Protein AF-A0A9W3AJU1-F1 (afdb_monomer_lite)

Structure (mmCIF, N/CA/C/O backbone):
data_AF-A0A9W3AJU1-F1
#
_entry.id   AF-A0A9W3AJU1-F1
#
loop_
_atom_site.group_PDB
_atom_site.id
_atom_site.type_symbol
_atom_site.label_atom_id
_atom_site.label_alt_id
_atom_site.label_comp_id
_atom_site.label_asym_id
_atom_site.label_entity_id
_atom_site.label_seq_id
_atom_site.pdbx_PDB_ins_code
_atom_site.Cartn_x
_atom_site.Cartn_y
_atom_site.Cartn_z
_atom_site.occupancy
_atom_site.B_iso_or_equiv
_atom_site.auth_seq_id
_atom_site.auth_comp_id
_atom_site.auth_asym_id
_atom_site.auth_atom_id
_atom_site.pdbx_PDB_model_num
ATOM 1 N N . MET A 1 1 ? -23.777 14.845 -16.893 1.00 31.66 1 MET A N 1
ATOM 2 C CA . MET A 1 1 ? -23.005 14.761 -15.631 1.00 31.66 1 MET A CA 1
ATOM 3 C C . MET A 1 1 ? -22.829 13.300 -15.161 1.00 31.66 1 MET A C 1
ATOM 5 O O . MET A 1 1 ? -22.899 13.034 -13.977 1.00 31.66 1 MET A O 1
ATOM 9 N N . TYR A 1 2 ? -22.560 12.349 -16.076 1.00 28.20 2 TYR A N 1
ATOM 10 C CA . TYR A 1 2 ? -22.485 10.896 -15.804 1.00 28.20 2 TYR A CA 1
ATOM 11 C C . TYR A 1 2 ? -21.387 10.240 -16.670 1.00 28.20 2 TYR A C 1
ATOM 13 O O . TYR A 1 2 ? -21.677 9.547 -17.640 1.00 28.20 2 TYR A O 1
ATOM 21 N N . ARG A 1 3 ? -20.102 10.533 -16.418 1.00 29.00 3 ARG A N 1
ATOM 22 C CA . ARG A 1 3 ? -19.005 9.954 -17.236 1.00 29.00 3 ARG A CA 1
ATOM 23 C C . ARG A 1 3 ? -17.696 9.637 -16.500 1.00 29.00 3 ARG A C 1
ATOM 25 O O . ARG A 1 3 ? -16.727 9.285 -17.157 1.00 29.00 3 ARG A O 1
ATOM 32 N N . LYS A 1 4 ? -17.653 9.746 -15.164 1.00 39.00 4 LYS A N 1
ATOM 33 C CA . LYS A 1 4 ? -16.448 9.466 -14.351 1.00 39.00 4 LYS A CA 1
ATOM 34 C C . LYS A 1 4 ? -16.413 8.062 -13.713 1.00 39.00 4 LYS A C 1
ATOM 36 O O . LYS A 1 4 ? -15.345 7.625 -13.312 1.00 39.00 4 LYS A O 1
ATOM 41 N N . MET A 1 5 ? -17.535 7.335 -13.657 1.00 33.59 5 MET A N 1
ATOM 42 C CA . MET A 1 5 ? -17.633 6.061 -12.914 1.00 33.59 5 MET A CA 1
ATOM 43 C C . MET A 1 5 ? -17.005 4.842 -13.615 1.00 33.59 5 MET A C 1
ATOM 45 O O . MET A 1 5 ? -16.693 3.861 -12.951 1.00 33.59 5 MET A O 1
ATOM 49 N N . THR A 1 6 ? -16.772 4.874 -14.931 1.00 42.53 6 THR A N 1
ATOM 50 C CA . THR A 1 6 ? -16.340 3.671 -15.673 1.00 42.53 6 THR A CA 1
ATOM 51 C C . THR A 1 6 ? -14.839 3.397 -15.603 1.00 42.53 6 THR A C 1
ATOM 53 O O . THR A 1 6 ? -14.427 2.270 -15.810 1.00 42.53 6 THR A O 1
ATOM 56 N N . THR A 1 7 ? -14.009 4.396 -15.308 1.00 47.34 7 THR A N 1
ATOM 57 C CA . THR A 1 7 ? -12.533 4.294 -15.252 1.00 47.34 7 THR A CA 1
ATOM 58 C C . THR A 1 7 ? -12.063 3.599 -13.966 1.00 47.34 7 THR A C 1
ATOM 60 O O . THR A 1 7 ? -11.027 2.944 -13.926 1.00 47.34 7 THR A O 1
ATOM 63 N N . PHE A 1 8 ? -12.861 3.717 -12.911 1.00 45.34 8 PHE A N 1
ATOM 64 C CA . PHE A 1 8 ? -12.458 3.415 -11.549 1.00 45.34 8 PHE A CA 1
ATOM 65 C C . PHE A 1 8 ? -12.817 1.979 -11.119 1.00 45.34 8 PHE A C 1
ATOM 67 O O . PHE A 1 8 ? -12.019 1.278 -10.498 1.00 45.34 8 PHE A O 1
ATOM 74 N N . GLN A 1 9 ? -13.980 1.495 -11.560 1.00 43.31 9 GLN A N 1
ATOM 75 C CA . GLN A 1 9 ? -14.510 0.159 -11.258 1.00 43.31 9 GLN A CA 1
ATOM 76 C C . GLN A 1 9 ? -13.623 -0.999 -11.760 1.00 43.31 9 GLN A C 1
ATOM 78 O O . GLN A 1 9 ? -13.551 -2.061 -11.140 1.00 43.31 9 GLN A O 1
ATOM 83 N N . PHE A 1 10 ? -12.869 -0.801 -12.848 1.00 44.66 10 PHE A N 1
ATOM 84 C CA . PHE A 1 10 ? -11.986 -1.846 -13.388 1.00 44.66 10 PHE A CA 1
ATOM 85 C C . PHE A 1 10 ? -10.751 -2.125 -12.517 1.00 44.66 10 PHE A C 1
ATOM 87 O O . PHE A 1 10 ? -10.238 -3.241 -12.531 1.00 44.66 10 PHE A O 1
ATOM 94 N N . ARG A 1 11 ? -10.284 -1.151 -11.728 1.00 52.47 11 ARG A N 1
ATOM 95 C CA . ARG A 1 11 ? -9.031 -1.257 -10.952 1.00 52.47 11 ARG A CA 1
ATOM 96 C C . ARG A 1 11 ? -9.203 -2.042 -9.661 1.00 52.47 11 ARG A C 1
ATOM 98 O O . ARG A 1 11 ? -8.344 -2.830 -9.277 1.00 52.47 11 ARG A O 1
ATOM 105 N N . ILE A 1 12 ? -10.369 -1.885 -9.050 1.00 53.72 12 ILE A N 1
ATOM 106 C CA . ILE A 1 12 ? -10.785 -2.612 -7.850 1.00 53.72 12 ILE A CA 1
ATOM 107 C C . ILE A 1 12 ? -11.119 -4.069 -8.176 1.00 53.72 12 ILE A C 1
ATOM 109 O O . ILE A 1 12 ? -10.904 -4.953 -7.354 1.00 53.72 12 ILE A O 1
ATOM 113 N N . THR A 1 13 ? -11.551 -4.348 -9.408 1.00 52.22 13 THR A N 1
ATOM 114 C CA . THR A 1 13 ? -11.886 -5.701 -9.873 1.00 52.22 13 THR A CA 1
ATOM 115 C C . THR A 1 13 ? -10.705 -6.660 -9.793 1.00 52.22 13 THR A C 1
ATOM 117 O O . THR A 1 13 ? -10.852 -7.754 -9.254 1.00 52.22 13 THR A O 1
ATOM 120 N N . GLY A 1 14 ? -9.527 -6.262 -10.282 1.00 51.62 14 GLY A N 1
ATOM 121 C CA . GLY A 1 14 ? -8.329 -7.094 -10.168 1.00 51.62 14 GLY A CA 1
ATOM 122 C C . GLY A 1 14 ? -7.928 -7.322 -8.721 1.00 51.62 14 GLY A C 1
ATOM 123 O O . GLY A 1 14 ? -7.673 -8.460 -8.336 1.00 51.62 14 GLY A O 1
ATOM 124 N N . LEU A 1 15 ? -7.944 -6.251 -7.923 1.00 56.25 15 LEU A N 1
ATOM 125 C CA . LEU A 1 15 ? -7.603 -6.270 -6.503 1.00 56.25 15 LEU A CA 1
ATOM 126 C C . LEU A 1 15 ? -8.519 -7.225 -5.722 1.00 56.25 15 LEU A C 1
ATOM 128 O O . LEU A 1 15 ? -8.030 -8.161 -5.098 1.00 56.25 15 LEU A O 1
ATOM 132 N N . ILE A 1 16 ? -9.840 -7.059 -5.811 1.00 59.69 16 ILE A N 1
ATOM 133 C CA . ILE A 1 16 ? -10.809 -7.901 -5.098 1.00 59.69 16 ILE A CA 1
ATOM 134 C C . ILE A 1 16 ? -10.782 -9.338 -5.626 1.00 59.69 16 ILE A C 1
ATOM 136 O O . ILE A 1 16 ? -10.794 -10.264 -4.821 1.00 59.69 16 ILE A O 1
ATOM 140 N N . PHE A 1 17 ? -10.671 -9.561 -6.941 1.00 53.94 17 PHE A N 1
ATOM 141 C CA . PHE A 1 17 ? -10.567 -10.911 -7.510 1.00 53.94 17 PHE A CA 1
ATOM 142 C C . PHE A 1 17 ? -9.288 -11.636 -7.060 1.00 53.94 17 PHE A C 1
ATOM 144 O O . PHE A 1 17 ? -9.328 -12.819 -6.721 1.00 53.94 17 PHE A O 1
ATOM 151 N N . ALA A 1 18 ? -8.152 -10.940 -6.985 1.00 53.97 18 ALA A N 1
ATOM 152 C CA . ALA A 1 18 ? -6.911 -11.515 -6.472 1.00 53.97 18 ALA A CA 1
ATOM 153 C C . ALA A 1 18 ? -6.975 -11.785 -4.960 1.00 53.97 18 ALA A C 1
ATOM 155 O O . ALA A 1 18 ? -6.508 -12.826 -4.493 1.00 53.97 18 ALA A O 1
ATOM 156 N N . LEU A 1 19 ? -7.611 -10.900 -4.184 1.00 57.97 19 LEU A N 1
ATOM 157 C CA . LEU A 1 19 ? -7.858 -11.108 -2.751 1.00 57.97 19 LEU A CA 1
ATOM 158 C C . LEU A 1 19 ? -8.864 -12.245 -2.485 1.00 57.97 19 LEU A C 1
ATOM 160 O O . LEU A 1 19 ? -8.752 -12.965 -1.491 1.00 57.97 19 LEU A O 1
ATOM 164 N N . PHE A 1 20 ? -9.816 -12.453 -3.395 1.00 58.59 20 PHE A N 1
ATOM 165 C CA . PHE A 1 20 ? -10.785 -13.547 -3.350 1.00 58.59 20 PHE A CA 1
ATOM 166 C C . PHE A 1 20 ? -10.115 -14.905 -3.590 1.00 58.59 20 PHE A C 1
ATOM 168 O O . PHE A 1 20 ? -10.302 -15.833 -2.801 1.00 58.59 20 PHE A O 1
ATOM 175 N N . ASN A 1 21 ? -9.282 -15.010 -4.630 1.00 50.09 21 ASN A N 1
ATOM 176 C CA . ASN A 1 21 ? -8.611 -16.261 -5.003 1.00 50.09 21 ASN A CA 1
ATOM 177 C C . ASN A 1 21 ? -7.418 -16.624 -4.106 1.00 50.09 21 ASN A C 1
ATOM 179 O O . ASN A 1 21 ? -7.020 -17.783 -4.044 1.00 50.09 21 ASN A O 1
ATOM 183 N N . SER A 1 22 ? -6.874 -15.665 -3.358 1.00 52.41 22 SER A N 1
ATOM 184 C CA . SER A 1 22 ? -5.778 -15.894 -2.406 1.00 52.41 22 SER A CA 1
ATOM 185 C C . SER A 1 22 ? -6.225 -16.421 -1.038 1.00 52.41 22 SER A C 1
ATOM 187 O O . SER A 1 22 ? -5.394 -16.651 -0.162 1.00 52.41 22 SER A O 1
ATOM 189 N N . GLY A 1 23 ? -7.532 -16.621 -0.825 1.00 51.78 23 GLY A N 1
ATOM 190 C CA . GLY A 1 23 ? -8.068 -17.142 0.437 1.00 51.78 23 GLY A CA 1
ATOM 191 C C . GLY A 1 23 ? -8.059 -16.136 1.594 1.00 51.78 23 GLY A C 1
ATOM 192 O O . GLY A 1 23 ? -8.353 -16.514 2.726 1.00 51.78 23 GLY A O 1
ATOM 193 N N . VAL A 1 24 ? -7.762 -14.860 1.325 1.00 54.38 24 VAL A N 1
ATOM 194 C CA . VAL A 1 24 ? -7.690 -13.793 2.339 1.00 54.38 24 VAL A CA 1
ATOM 195 C C . VAL A 1 24 ? -9.088 -13.390 2.826 1.00 54.38 24 VAL A C 1
ATOM 197 O O . VAL A 1 24 ? -9.266 -13.077 4.005 1.00 54.38 24 VAL A O 1
ATOM 200 N N . LEU A 1 25 ? -10.102 -13.450 1.955 1.00 52.06 25 LEU A N 1
ATOM 201 C CA . LEU A 1 25 ? -11.486 -13.098 2.287 1.00 52.06 25 LEU A CA 1
ATOM 202 C C . LEU A 1 25 ? -12.225 -14.228 3.027 1.00 52.06 25 LEU A C 1
ATOM 204 O O . LEU A 1 25 ? -12.302 -15.369 2.554 1.00 52.06 25 LEU A O 1
ATOM 208 N N . SER A 1 26 ? -12.837 -13.883 4.166 1.00 53.31 26 SER A N 1
ATOM 209 C CA . SER A 1 26 ? -13.720 -14.785 4.925 1.00 53.31 26 SER A CA 1
ATOM 210 C C . SER A 1 26 ? -15.012 -15.097 4.155 1.00 53.31 26 SER A C 1
ATOM 212 O O . SER A 1 26 ? -15.436 -14.322 3.301 1.00 53.31 26 SER A O 1
ATOM 214 N N . PHE A 1 27 ? -15.696 -16.199 4.484 1.00 43.09 27 PHE A N 1
ATOM 215 C CA . PHE A 1 27 ? -16.949 -16.608 3.826 1.00 43.09 27 PHE A CA 1
ATOM 216 C C . PHE A 1 27 ? -18.044 -15.518 3.846 1.00 43.09 27 PHE A C 1
ATOM 218 O O . PHE A 1 27 ? -18.736 -15.330 2.850 1.00 43.09 27 PHE A O 1
ATOM 225 N N . LYS A 1 28 ? -18.148 -14.721 4.923 1.00 44.22 28 LYS A N 1
ATOM 226 C CA . LYS A 1 28 ? -19.075 -13.572 4.992 1.00 44.22 28 LYS A CA 1
ATOM 227 C C . LYS A 1 28 ? -18.683 -12.428 4.048 1.00 44.22 28 LYS A C 1
ATOM 229 O O . LYS A 1 28 ? -19.559 -11.814 3.453 1.00 44.22 28 LYS A O 1
ATOM 234 N N . GLN A 1 29 ? -17.387 -12.177 3.853 1.00 51.72 29 GLN A N 1
ATOM 235 C CA . GLN A 1 29 ? -16.901 -11.210 2.855 1.00 51.72 29 GLN A CA 1
ATOM 236 C C . GLN A 1 29 ? -17.109 -11.717 1.420 1.00 51.72 29 GLN A C 1
ATOM 238 O O . GLN A 1 29 ? -17.327 -10.913 0.525 1.00 51.72 29 GLN A O 1
ATOM 243 N N . ARG A 1 30 ? -17.118 -13.041 1.199 1.00 51.97 30 ARG A N 1
ATOM 244 C CA . ARG A 1 30 ? -17.487 -13.636 -0.099 1.00 51.97 30 ARG A CA 1
ATOM 245 C C . ARG A 1 30 ? -18.973 -13.471 -0.421 1.00 51.97 30 ARG A C 1
ATOM 247 O O . ARG A 1 30 ? -19.313 -13.302 -1.582 1.00 51.97 30 ARG A O 1
ATOM 254 N N . GLN A 1 31 ? -19.848 -13.508 0.587 1.00 40.06 31 GLN A N 1
ATOM 255 C CA . GLN A 1 31 ? -21.291 -13.278 0.414 1.00 40.06 31 GLN A CA 1
ATOM 256 C C . GLN A 1 31 ? -21.649 -11.794 0.248 1.00 40.06 31 GLN A C 1
ATOM 258 O O . GLN A 1 31 ? -22.616 -11.477 -0.435 1.00 40.06 31 GLN A O 1
ATOM 263 N N . LEU A 1 32 ? -20.855 -10.894 0.836 1.00 46.22 32 LEU A N 1
ATOM 264 C CA . LEU A 1 32 ? -20.949 -9.440 0.653 1.00 46.22 32 LEU A CA 1
ATOM 265 C C . LEU A 1 32 ? -20.144 -8.928 -0.549 1.00 46.22 32 LEU A C 1
ATOM 267 O O . LEU A 1 32 ? -20.032 -7.715 -0.708 1.00 46.22 32 LEU A O 1
ATOM 271 N N . ALA A 1 33 ? -19.593 -9.817 -1.386 1.00 46.72 33 ALA A N 1
ATOM 272 C CA . ALA A 1 33 ? -18.973 -9.457 -2.655 1.00 46.72 33 ALA A CA 1
ATOM 273 C C . ALA A 1 33 ? -20.067 -9.020 -3.641 1.00 46.72 33 ALA A C 1
ATOM 275 O O . ALA A 1 33 ? -20.394 -9.703 -4.612 1.00 46.72 33 ALA A O 1
ATOM 276 N N . VAL A 1 34 ? -20.658 -7.859 -3.357 1.00 54.66 34 VAL A N 1
ATOM 277 C CA . VAL A 1 34 ? -21.270 -7.025 -4.376 1.00 54.66 34 VAL A CA 1
ATOM 278 C C . VAL A 1 34 ? -20.195 -6.836 -5.437 1.00 54.66 34 VAL A C 1
ATOM 280 O O . VAL A 1 34 ? -19.014 -6.679 -5.122 1.00 54.66 34 VAL A O 1
ATOM 283 N N . SER A 1 35 ? -20.601 -6.968 -6.692 1.00 56.47 35 SER A N 1
ATOM 284 C CA . SER A 1 35 ? -19.748 -6.786 -7.857 1.00 56.47 35 SER A CA 1
ATOM 285 C C . SER A 1 35 ? -18.677 -5.703 -7.621 1.00 56.47 35 SER A C 1
ATOM 287 O O . SER A 1 35 ? -19.029 -4.590 -7.233 1.00 56.47 35 SER A O 1
ATOM 289 N N . PRO A 1 36 ? -17.385 -5.945 -7.906 1.00 56.19 36 PRO A N 1
ATOM 290 C CA . PRO A 1 36 ? -16.377 -4.880 -7.838 1.00 56.19 36 PRO A CA 1
ATOM 291 C C . PRO A 1 36 ? -16.667 -3.741 -8.841 1.00 56.19 36 PRO A C 1
ATOM 293 O O . PRO A 1 36 ? -16.019 -2.698 -8.814 1.00 56.19 36 PRO A O 1
ATOM 296 N N . PHE A 1 37 ? -17.662 -3.940 -9.719 1.00 58.28 37 PHE A N 1
ATOM 297 C CA . PHE A 1 37 ? -18.229 -2.958 -10.636 1.00 58.28 37 PHE A CA 1
ATOM 298 C C . PHE A 1 37 ? -19.411 -2.166 -10.057 1.00 58.28 37 PHE A C 1
ATOM 300 O O . PHE A 1 37 ? -20.102 -1.463 -10.791 1.00 58.28 37 PHE A O 1
ATOM 307 N N . THR A 1 38 ? -19.691 -2.270 -8.763 1.00 72.62 38 THR A N 1
ATOM 308 C CA . THR A 1 38 ? -20.629 -1.381 -8.068 1.00 72.62 38 THR A CA 1
ATOM 309 C C . THR A 1 38 ? -19.878 -0.533 -7.052 1.00 72.62 38 THR A C 1
ATOM 311 O O . THR A 1 38 ? -18.874 -1.008 -6.523 1.00 72.62 38 THR A O 1
ATOM 314 N N . PRO A 1 39 ? -20.336 0.703 -6.779 1.00 78.00 39 PRO A N 1
ATOM 315 C CA . PRO A 1 39 ? -19.779 1.508 -5.697 1.00 78.00 39 PRO A CA 1
ATOM 316 C C . PRO A 1 39 ? -19.722 0.714 -4.394 1.00 78.00 39 PRO A C 1
ATOM 318 O O . PRO A 1 39 ? -20.644 -0.060 -4.110 1.00 78.00 39 PRO A O 1
ATOM 321 N N . GLY A 1 40 ? -18.661 0.904 -3.614 1.00 83.88 40 GLY A N 1
ATOM 322 C CA . GLY A 1 40 ? -18.575 0.271 -2.305 1.00 83.88 40 GLY A CA 1
ATOM 323 C C . GLY A 1 40 ? -19.716 0.711 -1.383 1.00 83.88 40 GLY A C 1
ATOM 324 O O . GLY A 1 40 ? -20.262 1.810 -1.484 1.00 83.88 40 GLY A O 1
ATOM 325 N N . GLN A 1 41 ? -20.121 -0.194 -0.497 1.00 90.19 41 GLN A N 1
ATOM 326 C CA . GLN A 1 41 ? -21.320 -0.036 0.331 1.00 90.19 41 GLN A CA 1
ATOM 327 C C . GLN A 1 41 ? -21.075 0.734 1.634 1.00 90.19 41 GLN A C 1
ATOM 329 O O . GLN A 1 41 ? -22.034 1.113 2.307 1.00 90.19 41 GLN A O 1
ATOM 334 N N . PHE A 1 42 ? -19.812 0.922 2.027 1.00 92.62 42 PHE A N 1
ATOM 335 C CA . PHE A 1 42 ? -19.478 1.538 3.305 1.00 92.62 42 PHE A CA 1
ATOM 336 C C . PHE A 1 42 ? -19.182 3.034 3.149 1.00 92.62 42 PHE A C 1
ATOM 338 O O . PHE A 1 42 ? -18.372 3.399 2.295 1.00 92.62 42 PHE A O 1
ATOM 345 N N . PRO A 1 43 ? -19.773 3.905 3.989 1.00 95.44 43 PRO A N 1
ATOM 346 C CA . PRO A 1 43 ? -19.318 5.285 4.098 1.00 95.44 43 PRO A CA 1
ATOM 347 C C . PRO A 1 43 ? -17.893 5.295 4.649 1.00 95.44 43 PRO A C 1
ATOM 349 O O . PRO A 1 43 ? -17.597 4.554 5.589 1.00 95.44 43 PRO A O 1
ATOM 352 N N . ILE A 1 44 ? -17.019 6.113 4.068 1.00 96.50 44 ILE A N 1
ATOM 353 C CA . ILE A 1 44 ? -15.600 6.166 4.428 1.00 96.50 44 ILE A CA 1
ATOM 354 C C . ILE A 1 44 ? -15.268 7.489 5.096 1.00 96.50 44 ILE A C 1
ATOM 356 O O . ILE A 1 44 ? -15.700 8.548 4.644 1.00 96.50 44 ILE A O 1
ATOM 360 N N . ASN A 1 45 ? -14.464 7.405 6.150 1.00 97.25 45 ASN A N 1
ATOM 361 C CA . ASN A 1 45 ? -13.828 8.543 6.796 1.00 97.25 45 ASN A CA 1
ATOM 362 C C . ASN A 1 45 ? -12.303 8.336 6.792 1.00 97.25 45 ASN A C 1
ATOM 364 O O . ASN A 1 45 ? -11.814 7.239 6.506 1.00 97.25 45 ASN A O 1
ATOM 368 N N . SER A 1 46 ? -11.544 9.386 7.090 1.00 97.19 46 SER A N 1
ATOM 369 C CA . SER A 1 46 ? -10.087 9.335 7.154 1.00 97.19 46 SER A CA 1
ATOM 370 C C . SER A 1 46 ? -9.553 9.994 8.415 1.00 97.19 46 SER A C 1
ATOM 372 O O . SER A 1 46 ? -10.067 11.026 8.841 1.00 97.19 46 SER A O 1
ATOM 374 N N . ILE A 1 47 ? -8.487 9.433 8.977 1.00 96.88 47 ILE A N 1
ATOM 375 C CA . ILE A 1 47 ? -7.678 10.094 10.003 1.00 96.88 47 ILE A CA 1
ATOM 376 C C . ILE A 1 47 ? -6.217 10.114 9.578 1.00 96.88 47 ILE A C 1
ATOM 378 O O . ILE A 1 47 ? -5.735 9.184 8.934 1.00 96.88 47 ILE A O 1
ATOM 382 N N . VAL A 1 48 ? -5.524 11.181 9.951 1.00 96.50 48 VAL A N 1
ATOM 383 C CA . VAL A 1 48 ? -4.078 11.300 9.786 1.00 96.50 48 VAL A CA 1
ATOM 384 C C . VAL A 1 48 ? -3.425 10.891 11.099 1.00 96.50 48 VAL A C 1
ATOM 386 O O . VAL A 1 48 ? -3.931 11.230 12.169 1.00 96.50 48 VAL A O 1
ATOM 389 N N . VAL A 1 49 ? -2.333 10.140 11.000 1.00 95.56 49 VAL A N 1
ATOM 390 C CA . VAL A 1 49 ? -1.400 9.921 12.103 1.00 95.56 49 VAL A CA 1
ATOM 391 C C . VAL A 1 49 ? -0.026 10.400 11.682 1.00 95.56 49 VAL A C 1
ATOM 393 O O . VAL A 1 49 ? 0.409 10.113 10.564 1.00 95.56 49 VAL A O 1
ATOM 396 N N . ASP A 1 50 ? 0.662 11.136 12.544 1.00 94.31 50 ASP A N 1
ATOM 397 C CA . ASP A 1 50 ? 1.969 11.679 12.186 1.00 94.31 50 ASP A CA 1
ATOM 398 C C . ASP A 1 50 ? 2.990 11.700 13.335 1.00 94.31 50 ASP A C 1
ATOM 400 O O . ASP A 1 50 ? 2.628 11.644 14.516 1.00 94.31 50 ASP A O 1
ATOM 404 N N . PRO A 1 51 ? 4.298 11.771 13.012 1.00 93.31 51 PRO A N 1
ATOM 405 C CA . PRO A 1 51 ? 5.343 11.704 14.027 1.00 93.31 51 PRO A CA 1
ATOM 406 C C . PRO A 1 51 ? 5.307 12.849 15.038 1.00 93.31 51 PRO A C 1
ATOM 408 O O . PRO A 1 51 ? 5.783 12.689 16.162 1.00 93.31 51 PRO A O 1
ATOM 411 N N . LYS A 1 52 ? 4.776 14.012 14.651 1.00 92.25 52 LYS A N 1
ATOM 412 C CA . LYS A 1 52 ? 4.780 15.208 15.489 1.00 92.25 52 LYS A CA 1
ATOM 413 C C . LYS A 1 52 ? 3.688 15.124 16.551 1.00 92.25 52 LYS A C 1
ATOM 415 O O . LYS A 1 52 ? 3.973 15.372 17.722 1.00 92.25 52 LYS A O 1
ATOM 420 N N . ASP A 1 53 ? 2.480 14.758 16.145 1.00 93.38 53 ASP A N 1
ATOM 421 C CA . ASP A 1 53 ? 1.302 14.805 17.007 1.00 93.38 53 ASP A CA 1
ATOM 422 C C . ASP A 1 53 ? 1.037 13.447 17.686 1.00 93.38 53 ASP A C 1
ATOM 424 O O . ASP A 1 53 ? 0.653 13.403 18.857 1.00 93.38 53 ASP A O 1
ATOM 428 N N . ASP A 1 54 ? 1.338 12.330 17.013 1.00 95.25 54 ASP A N 1
ATOM 429 C CA . ASP A 1 54 ? 1.087 10.972 17.517 1.00 95.25 54 ASP A CA 1
ATOM 430 C C . ASP A 1 54 ? 2.339 10.220 17.973 1.00 95.25 54 ASP A C 1
ATOM 432 O O . ASP A 1 54 ? 2.222 9.160 18.595 1.00 95.25 54 ASP A O 1
ATOM 436 N N . LYS A 1 55 ? 3.537 10.745 17.682 1.00 95.25 55 LYS A N 1
ATOM 437 C CA . LYS A 1 55 ? 4.814 10.031 17.873 1.00 95.25 55 LYS A CA 1
ATOM 438 C C . LYS A 1 55 ? 4.874 8.717 17.083 1.00 95.25 55 LYS A C 1
ATOM 440 O O . LYS A 1 55 ? 5.511 7.757 17.523 1.00 95.25 55 LYS A O 1
ATOM 445 N N . SER A 1 56 ? 4.189 8.653 15.941 1.00 96.19 56 SER A N 1
ATOM 446 C CA . SER A 1 56 ? 4.297 7.522 15.022 1.00 96.19 56 SER A CA 1
ATOM 447 C C . SER A 1 56 ? 5.659 7.523 14.306 1.00 96.19 56 SER A C 1
ATOM 449 O O . SER A 1 56 ? 6.254 8.584 14.114 1.00 96.19 56 SER A O 1
ATOM 451 N N . PRO A 1 57 ? 6.179 6.355 13.887 1.00 95.44 57 PRO A N 1
ATOM 452 C CA . PRO A 1 57 ? 7.390 6.281 13.066 1.00 95.44 57 PRO A CA 1
ATOM 453 C C . PRO A 1 57 ? 7.296 7.047 11.741 1.00 95.44 57 PRO A C 1
ATOM 455 O O . PRO A 1 57 ? 8.280 7.637 11.306 1.00 95.44 57 PRO A O 1
ATOM 458 N N . LEU A 1 58 ? 6.122 7.039 11.105 1.00 94.44 58 LEU A N 1
ATOM 459 C CA . LEU A 1 58 ? 5.861 7.689 9.822 1.00 94.44 58 LEU A CA 1
ATOM 460 C C . LEU A 1 58 ? 4.543 8.458 9.834 1.00 94.44 58 LEU A C 1
ATOM 462 O O . LEU A 1 58 ? 3.620 8.138 10.589 1.00 94.44 58 LEU A O 1
ATOM 466 N N . HIS A 1 59 ? 4.438 9.424 8.922 1.00 95.62 59 HIS A N 1
ATOM 467 C CA . HIS A 1 59 ? 3.151 9.986 8.538 1.00 95.62 59 HIS A CA 1
ATOM 468 C C . HIS A 1 59 ? 2.317 8.920 7.821 1.00 95.62 59 HIS A C 1
ATOM 470 O O . HIS A 1 59 ? 2.825 8.149 6.996 1.00 95.62 59 HIS A O 1
ATOM 476 N N . SER A 1 60 ? 1.031 8.837 8.139 1.00 97.25 60 SER A N 1
ATOM 477 C CA . SER A 1 60 ? 0.107 7.952 7.442 1.00 97.25 60 SER A CA 1
ATOM 478 C C . SER A 1 60 ? -1.306 8.513 7.408 1.00 97.25 60 SER A C 1
ATOM 480 O O . SER A 1 60 ? -1.802 9.032 8.405 1.00 97.25 60 SER A O 1
ATOM 482 N N . THR A 1 61 ? -1.985 8.320 6.279 1.00 97.88 61 THR A N 1
ATOM 483 C CA . THR A 1 61 ? -3.425 8.582 6.160 1.00 97.88 61 THR A CA 1
ATOM 484 C C . THR A 1 61 ? -4.182 7.261 6.191 1.00 97.88 61 THR A C 1
ATOM 486 O O . THR A 1 61 ? -3.946 6.379 5.365 1.00 97.88 61 THR A O 1
ATOM 489 N N . VAL A 1 62 ? -5.098 7.108 7.145 1.00 98.00 62 VAL A N 1
ATOM 490 C CA . VAL A 1 62 ? -5.910 5.900 7.324 1.00 98.00 62 VAL A CA 1
ATOM 491 C C . VAL A 1 62 ? -7.323 6.167 6.827 1.00 98.00 62 VAL A C 1
ATOM 493 O O . VAL A 1 62 ? -8.064 6.904 7.469 1.00 98.00 62 VAL A O 1
ATOM 496 N N . PHE A 1 63 ? -7.707 5.536 5.720 1.00 98.00 63 PHE A N 1
ATOM 497 C CA . PHE A 1 63 ? -9.067 5.504 5.180 1.00 98.00 63 PHE A CA 1
ATOM 498 C C . PHE A 1 63 ? -9.796 4.280 5.734 1.00 98.00 63 PHE A C 1
ATOM 500 O O . PHE A 1 63 ? -9.300 3.156 5.621 1.00 98.00 63 PHE A O 1
ATOM 507 N N . TYR A 1 64 ? -10.964 4.469 6.346 1.00 97.38 64 TYR A N 1
ATOM 508 C CA . TYR A 1 64 ? -11.653 3.388 7.048 1.00 97.38 64 TYR A CA 1
ATOM 509 C C . TYR A 1 64 ? -13.185 3.459 6.934 1.00 97.38 64 TYR A C 1
ATOM 511 O O . TYR A 1 64 ? -13.750 4.556 6.867 1.00 97.38 64 TYR A O 1
ATOM 519 N N . PRO A 1 65 ? -13.880 2.302 6.948 1.00 97.06 65 PRO A N 1
ATOM 520 C CA . PRO A 1 65 ? -15.335 2.243 7.023 1.00 97.06 65 PRO A CA 1
ATOM 521 C C . PRO A 1 65 ? -15.867 2.904 8.295 1.00 97.06 65 PRO A C 1
ATOM 523 O O . PRO A 1 65 ? -15.530 2.497 9.406 1.00 97.06 65 PRO A O 1
ATOM 526 N N . GLU A 1 66 ? -16.760 3.882 8.156 1.00 96.62 66 GLU A N 1
ATOM 527 C CA . GLU A 1 66 ? -17.372 4.600 9.278 1.00 96.62 66 GLU A CA 1
ATOM 528 C C . GLU A 1 66 ? -18.520 3.803 9.932 1.00 96.62 66 GLU A C 1
ATOM 530 O O . GLU A 1 66 ? -19.591 4.314 10.264 1.00 96.62 66 GLU A O 1
ATOM 535 N N . VAL A 1 67 ? -18.288 2.508 10.125 1.00 95.94 67 VAL A N 1
ATOM 536 C CA . VAL A 1 67 ? -19.225 1.547 10.700 1.00 95.94 67 VAL A CA 1
ATOM 537 C C . VAL A 1 67 ? -18.485 0.611 11.650 1.00 95.94 67 VAL A C 1
ATOM 539 O O . VAL A 1 67 ? -17.281 0.387 11.522 1.00 95.94 67 VAL A O 1
ATOM 542 N N . VAL A 1 68 ? -19.214 0.039 12.607 1.00 95.81 68 VAL A N 1
ATOM 543 C CA . VAL A 1 68 ? -18.657 -0.985 13.496 1.00 95.81 68 VAL A CA 1
ATOM 544 C C . VAL A 1 68 ? -18.432 -2.268 12.704 1.00 95.81 68 VAL A C 1
ATOM 546 O O . VAL A 1 68 ? -19.340 -2.772 12.044 1.00 95.81 68 VAL A O 1
ATOM 549 N N . GLY A 1 69 ? -17.225 -2.816 12.787 1.00 94.25 69 GLY A N 1
ATOM 550 C CA . GLY A 1 69 ? -16.876 -4.069 12.130 1.00 94.25 69 GLY A CA 1
ATOM 551 C C . GLY A 1 69 ? -15.378 -4.323 12.135 1.00 94.25 69 GLY A C 1
ATOM 552 O O . GLY A 1 69 ? -14.590 -3.435 12.454 1.00 94.25 69 GLY A O 1
ATOM 553 N N . THR A 1 70 ? -14.992 -5.543 11.772 1.00 95.38 70 THR A N 1
ATOM 554 C CA . THR A 1 70 ? -13.589 -5.933 11.616 1.00 95.38 70 THR A CA 1
ATOM 555 C C . THR A 1 70 ? -13.243 -6.017 10.134 1.00 95.38 70 THR A C 1
ATOM 557 O O . THR A 1 70 ? -13.896 -6.752 9.391 1.00 95.38 70 THR A O 1
ATOM 560 N N . PHE A 1 71 ? -12.211 -5.294 9.709 1.00 94.88 71 PHE A N 1
ATOM 561 C CA . PHE A 1 71 ? -11.834 -5.146 8.305 1.00 94.88 71 PHE A CA 1
ATOM 562 C C . PHE A 1 71 ? -10.349 -5.430 8.092 1.00 94.88 71 PHE A C 1
ATOM 564 O O . PHE A 1 71 ? -9.533 -5.286 8.997 1.00 94.88 71 PHE A O 1
ATOM 571 N N . ILE A 1 72 ? -9.994 -5.859 6.885 1.00 95.62 72 ILE A N 1
ATOM 572 C CA . ILE A 1 72 ? -8.612 -6.208 6.543 1.00 95.62 72 ILE A CA 1
ATOM 573 C C . ILE A 1 72 ? -7.805 -4.919 6.311 1.00 95.62 72 ILE A C 1
ATOM 575 O O . ILE A 1 72 ? -8.262 -4.082 5.526 1.00 95.62 72 ILE A O 1
ATOM 579 N N . PRO A 1 73 ? -6.629 -4.751 6.950 1.00 97.50 73 PRO A N 1
ATOM 580 C CA . PRO A 1 73 ? -5.753 -3.621 6.687 1.00 97.50 73 PRO A CA 1
ATOM 581 C C . PRO A 1 73 ? -4.951 -3.825 5.391 1.00 97.50 73 PRO A C 1
ATOM 583 O O . PRO A 1 73 ? -4.344 -4.878 5.175 1.00 97.50 73 PRO A O 1
ATOM 586 N N . ILE A 1 74 ? -4.928 -2.795 4.549 1.00 98.31 74 ILE A N 1
ATOM 587 C CA . ILE A 1 74 ? -4.103 -2.680 3.346 1.00 98.31 74 ILE A CA 1
ATOM 588 C C . ILE A 1 74 ? -3.104 -1.548 3.576 1.00 98.31 74 ILE A C 1
ATOM 590 O O . ILE A 1 74 ? -3.510 -0.397 3.701 1.00 98.31 74 ILE A O 1
ATOM 594 N N . TYR A 1 75 ? -1.811 -1.851 3.595 1.00 98.44 75 TYR A N 1
ATOM 595 C CA . TYR A 1 75 ? -0.755 -0.843 3.652 1.00 98.44 75 TYR A CA 1
ATOM 596 C C . TYR A 1 75 ? -0.364 -0.436 2.236 1.00 98.44 75 TYR A C 1
ATOM 598 O O . TYR A 1 75 ? 0.041 -1.283 1.443 1.00 98.44 75 TYR A O 1
ATOM 606 N N . PHE A 1 76 ? -0.506 0.846 1.917 1.00 98.38 76 PHE A N 1
ATOM 607 C CA . PHE A 1 76 ? -0.281 1.416 0.599 1.00 98.38 76 PHE A CA 1
ATOM 608 C C . PHE A 1 76 ? 0.972 2.296 0.568 1.00 98.38 76 PHE A C 1
ATOM 610 O O . PHE A 1 76 ? 1.095 3.211 1.380 1.00 98.38 76 PHE A O 1
ATOM 617 N N . ILE A 1 77 ? 1.861 2.059 -0.399 1.00 97.44 77 ILE A N 1
ATOM 618 C CA . ILE A 1 77 ? 3.028 2.910 -0.677 1.00 97.44 77 ILE A CA 1
ATOM 619 C C . ILE A 1 77 ? 2.859 3.588 -2.042 1.00 97.44 77 ILE A C 1
ATOM 621 O O . ILE A 1 77 ? 2.740 2.925 -3.078 1.00 97.44 77 ILE A O 1
ATOM 625 N N . GLY A 1 78 ? 2.869 4.921 -2.041 1.00 94.75 78 GLY A N 1
ATOM 626 C CA . GLY A 1 78 ? 2.715 5.734 -3.243 1.00 94.75 78 GLY A CA 1
ATOM 627 C C . GLY A 1 78 ? 3.933 5.729 -4.174 1.00 94.75 78 GLY A C 1
ATOM 628 O O . GLY A 1 78 ? 5.035 5.293 -3.832 1.00 94.75 78 GLY A O 1
ATOM 629 N N . GLY A 1 79 ? 3.724 6.235 -5.388 1.00 92.12 79 GLY A N 1
ATOM 630 C CA . GLY A 1 79 ? 4.739 6.317 -6.431 1.00 92.12 79 GLY A CA 1
ATOM 631 C C . GLY A 1 79 ? 5.949 7.195 -6.120 1.00 92.12 79 GLY A C 1
ATOM 632 O O . GLY A 1 79 ? 5.996 7.939 -5.140 1.00 92.12 79 GLY A O 1
ATOM 633 N N . LEU A 1 80 ? 6.946 7.102 -7.009 1.00 90.12 80 LEU A N 1
ATOM 634 C CA . LEU A 1 80 ? 8.222 7.820 -6.911 1.00 90.12 80 LEU A CA 1
ATOM 635 C C . LEU A 1 80 ? 8.878 7.608 -5.533 1.00 90.12 80 LEU A C 1
ATOM 637 O O . LEU A 1 80 ? 9.201 8.566 -4.844 1.00 90.12 80 LEU A O 1
ATOM 641 N N . TYR A 1 81 ? 9.005 6.346 -5.105 1.00 88.12 81 TYR A N 1
ATOM 642 C CA . TYR A 1 81 ? 9.583 5.968 -3.810 1.00 88.12 81 TYR A CA 1
ATOM 643 C C . TYR A 1 81 ? 8.918 6.691 -2.617 1.00 88.12 81 TYR A C 1
ATOM 645 O O . TYR A 1 81 ? 9.601 7.117 -1.683 1.00 88.12 81 TYR A O 1
ATOM 653 N N . GLY A 1 82 ? 7.590 6.853 -2.643 1.00 88.38 82 GLY A N 1
ATOM 654 C CA . GLY A 1 82 ? 6.823 7.524 -1.589 1.00 88.38 82 GLY A CA 1
ATOM 655 C C . GLY A 1 82 ? 6.861 9.056 -1.632 1.00 88.38 82 GLY A C 1
ATOM 656 O O . GLY A 1 82 ? 6.527 9.697 -0.642 1.00 88.38 82 GLY A O 1
ATOM 657 N N . HIS A 1 83 ? 7.330 9.678 -2.721 1.00 89.19 83 HIS A N 1
ATOM 658 C CA . HIS A 1 83 ? 7.226 11.136 -2.906 1.00 89.19 83 HIS A CA 1
ATOM 659 C C . HIS A 1 83 ? 5.849 11.581 -3.387 1.00 89.19 83 HIS A C 1
ATOM 661 O O . HIS A 1 83 ? 5.469 12.729 -3.163 1.00 89.19 83 HIS A O 1
ATOM 667 N N . VAL A 1 84 ? 5.126 10.698 -4.075 1.00 91.25 84 VAL A N 1
ATOM 668 C CA . VAL A 1 84 ? 3.710 10.917 -4.354 1.00 91.25 84 VAL A CA 1
ATOM 669 C C . VAL A 1 84 ? 2.955 10.387 -3.146 1.00 91.25 84 VAL A C 1
ATOM 671 O O . VAL A 1 84 ? 2.957 9.178 -2.909 1.00 91.25 84 VAL A O 1
ATOM 674 N N . LEU A 1 85 ? 2.387 11.297 -2.362 1.00 93.00 85 LEU A N 1
ATOM 675 C CA . LEU A 1 85 ? 1.817 10.976 -1.059 1.00 93.00 85 LEU A CA 1
ATOM 676 C C . LEU A 1 85 ? 0.481 10.255 -1.220 1.00 93.00 85 LEU A C 1
ATOM 678 O O . LEU A 1 85 ? -0.201 10.397 -2.232 1.00 93.00 85 LEU A O 1
ATOM 682 N N . SER A 1 86 ? 0.063 9.516 -0.201 1.00 94.06 86 SER A N 1
ATOM 683 C CA . SER A 1 86 ? -1.210 8.798 -0.187 1.00 94.06 86 SER A CA 1
ATOM 684 C C . SER A 1 86 ? -2.429 9.700 -0.416 1.00 94.06 86 SER A C 1
ATOM 686 O O . SER A 1 86 ? -3.400 9.274 -1.043 1.00 94.06 86 SER A O 1
ATOM 688 N N . GLU A 1 87 ? -2.360 10.971 -0.009 1.00 92.69 87 GLU A N 1
ATOM 689 C CA . GLU A 1 87 ? -3.387 11.981 -0.291 1.00 92.69 87 GLU A CA 1
ATOM 690 C C . GLU A 1 87 ? -3.598 12.236 -1.795 1.00 92.69 87 GLU A C 1
ATOM 692 O O . GLU A 1 87 ? -4.725 12.499 -2.225 1.00 92.69 87 GLU A O 1
ATOM 697 N N . ASP A 1 88 ? -2.557 12.077 -2.618 1.00 92.56 88 ASP A N 1
ATOM 698 C CA . ASP A 1 88 ? -2.647 12.166 -4.079 1.00 92.56 88 ASP A CA 1
ATOM 699 C C . ASP A 1 88 ? -3.362 10.959 -4.699 1.00 92.56 88 ASP A C 1
ATOM 701 O O . ASP A 1 88 ? -3.692 10.990 -5.880 1.00 92.56 88 ASP A O 1
ATOM 705 N N . TYR A 1 89 ? -3.643 9.918 -3.912 1.00 94.19 89 TYR A N 1
ATOM 706 C CA . TYR A 1 89 ? -4.428 8.740 -4.294 1.00 94.19 89 TYR A CA 1
ATOM 707 C C . TYR A 1 89 ? -5.768 8.676 -3.550 1.00 94.19 89 TYR A C 1
ATOM 709 O O . TYR A 1 89 ? -6.441 7.650 -3.592 1.00 94.19 89 TYR A O 1
ATOM 717 N N . SER A 1 90 ? -6.162 9.741 -2.849 1.00 93.12 90 SER A N 1
ATOM 718 C CA . SER A 1 90 ? -7.325 9.767 -1.950 1.00 93.12 90 SER A CA 1
ATOM 719 C C . SER A 1 90 ? -8.621 9.233 -2.564 1.00 93.12 90 SER A C 1
ATOM 721 O O . SER A 1 90 ? -9.281 8.431 -1.907 1.00 93.12 90 SER A O 1
ATOM 723 N N . ASP A 1 91 ? -8.966 9.587 -3.809 1.00 90.75 91 ASP A N 1
ATOM 724 C CA . ASP A 1 91 ? -10.147 9.045 -4.493 1.00 90.75 91 ASP A CA 1
ATOM 725 C C . ASP A 1 91 ? -10.024 7.516 -4.591 1.00 90.75 91 ASP A C 1
ATOM 727 O O . ASP A 1 91 ? -10.909 6.796 -4.126 1.00 90.75 91 ASP A O 1
ATOM 731 N N . PHE A 1 92 ? -8.885 7.033 -5.121 1.00 91.12 92 PHE A N 1
ATOM 732 C CA . PHE A 1 92 ? -8.527 5.613 -5.248 1.00 91.12 92 PHE A CA 1
ATOM 733 C C . PHE A 1 92 ? -8.628 4.849 -3.928 1.00 91.12 92 PHE A C 1
ATOM 735 O O . PHE A 1 92 ? -9.351 3.856 -3.840 1.00 91.12 92 PHE A O 1
ATOM 742 N N . LEU A 1 93 ? -7.933 5.323 -2.897 1.00 95.00 93 LEU A N 1
ATOM 743 C CA . LEU A 1 93 ? -7.848 4.645 -1.606 1.00 95.00 93 LEU A CA 1
ATOM 744 C C . LEU A 1 93 ? -9.181 4.681 -0.847 1.00 95.00 93 LEU A C 1
ATOM 746 O O . LEU A 1 93 ? -9.531 3.692 -0.202 1.00 95.00 93 LEU A O 1
ATOM 750 N N . THR A 1 94 ? -9.951 5.768 -0.972 1.00 94.38 94 THR A N 1
ATOM 751 C CA . THR A 1 94 ? -11.294 5.891 -0.381 1.00 94.38 94 THR A CA 1
ATOM 752 C C . THR A 1 94 ? -12.236 4.850 -0.957 1.00 94.38 94 THR A C 1
ATOM 754 O O . THR A 1 94 ? -12.913 4.146 -0.214 1.00 94.38 94 THR A O 1
ATOM 757 N N . GLU A 1 95 ? -12.268 4.701 -2.276 1.00 90.56 95 GLU A N 1
ATOM 758 C CA . GLU A 1 95 ? -13.141 3.700 -2.875 1.00 90.56 95 GLU A CA 1
ATOM 759 C C . GLU A 1 95 ? -12.630 2.277 -2.600 1.00 90.56 95 GLU A C 1
ATOM 761 O O . GLU A 1 95 ? -13.436 1.396 -2.350 1.00 90.56 95 GLU A O 1
ATOM 766 N N . VAL A 1 96 ? -11.321 2.005 -2.536 1.00 91.75 96 VAL A N 1
ATOM 767 C CA . VAL A 1 96 ? -10.867 0.682 -2.053 1.00 91.75 96 VAL A CA 1
ATOM 768 C C . VAL A 1 96 ? -11.390 0.419 -0.634 1.00 91.75 96 VAL A C 1
ATOM 770 O O . VAL A 1 96 ? -11.904 -0.667 -0.364 1.00 91.75 96 VAL A O 1
ATOM 773 N N . ALA A 1 97 ? -11.329 1.408 0.261 1.00 94.81 97 ALA A N 1
ATOM 774 C CA . ALA A 1 97 ? -11.860 1.272 1.614 1.00 94.81 97 ALA A CA 1
ATOM 775 C C . ALA A 1 97 ? -13.384 1.033 1.628 1.00 94.81 97 ALA A C 1
ATOM 777 O O . ALA A 1 97 ? -13.863 0.224 2.432 1.00 94.81 97 ALA A O 1
ATOM 778 N N . SER A 1 98 ? -14.147 1.660 0.715 1.00 94.12 98 SER A N 1
ATOM 779 C CA . SER A 1 98 ? -15.619 1.547 0.621 1.00 94.12 98 SER A CA 1
ATOM 780 C C . SER A 1 98 ? -16.104 0.122 0.323 1.00 94.12 98 SER A C 1
ATOM 782 O O . SER A 1 98 ? -17.254 -0.219 0.620 1.00 94.12 98 SER A O 1
ATOM 784 N N . HIS A 1 99 ? -15.213 -0.754 -0.155 1.00 90.00 99 HIS A N 1
ATOM 785 C CA . HIS A 1 99 ? -15.443 -2.195 -0.343 1.00 90.00 99 HIS A CA 1
ATOM 786 C C . HIS A 1 99 ? -15.162 -3.056 0.904 1.00 90.00 99 HIS A C 1
ATOM 788 O O . HIS A 1 99 ? -15.234 -4.283 0.842 1.00 90.00 99 HIS A O 1
ATOM 794 N N . GLY A 1 100 ? -14.898 -2.447 2.062 1.00 92.00 100 GLY A N 1
ATOM 795 C CA . GLY A 1 100 ? -14.728 -3.161 3.332 1.00 92.00 100 GLY A CA 1
ATOM 796 C C . GLY A 1 100 ? -13.271 -3.487 3.649 1.00 92.00 100 GLY A C 1
ATOM 797 O O . GLY A 1 100 ? -12.948 -4.598 4.082 1.00 92.00 100 GLY A O 1
ATOM 798 N N . PHE A 1 101 ? -12.400 -2.502 3.461 1.00 95.62 101 PHE A N 1
ATOM 799 C CA . PHE A 1 101 ? -10.992 -2.557 3.837 1.00 95.62 101 PHE A CA 1
ATOM 800 C C . PHE A 1 101 ? -10.628 -1.320 4.651 1.00 95.62 101 PHE A C 1
ATOM 802 O O . PHE A 1 101 ? -11.227 -0.264 4.475 1.00 95.62 101 PHE A O 1
ATOM 809 N N . ILE A 1 102 ? -9.631 -1.440 5.524 1.00 97.50 102 ILE A N 1
ATOM 810 C CA . ILE A 1 102 ? -8.961 -0.274 6.107 1.00 97.50 102 ILE A CA 1
ATOM 811 C C . ILE A 1 102 ? -7.711 -0.041 5.268 1.00 97.50 102 ILE A C 1
ATOM 813 O O . ILE A 1 102 ? -6.849 -0.911 5.211 1.00 97.50 102 ILE A O 1
ATOM 817 N N . VAL A 1 103 ? -7.617 1.096 4.586 1.00 98.25 103 VAL A N 1
ATOM 818 C CA . VAL A 1 103 ? -6.498 1.406 3.688 1.00 98.25 103 VAL A CA 1
ATOM 819 C C . VAL A 1 103 ? -5.606 2.444 4.352 1.00 98.25 103 VAL A C 1
ATOM 821 O O . VAL A 1 103 ? -6.069 3.504 4.752 1.00 98.25 103 VAL A O 1
ATOM 824 N N . ILE A 1 104 ? -4.326 2.129 4.492 1.00 98.50 104 ILE A N 1
ATOM 825 C CA . ILE A 1 104 ? -3.341 2.908 5.237 1.00 98.50 104 ILE A CA 1
ATOM 826 C C . ILE A 1 104 ? -2.275 3.361 4.250 1.00 98.50 104 ILE A C 1
ATOM 828 O O . ILE A 1 104 ? -1.424 2.570 3.855 1.00 98.50 104 ILE A O 1
ATOM 832 N N . GLY A 1 105 ? -2.309 4.624 3.850 1.00 98.06 105 GLY A N 1
ATOM 833 C CA . GLY A 1 105 ? -1.233 5.231 3.079 1.00 98.06 105 GLY A CA 1
ATOM 834 C C . GLY A 1 105 ? -0.022 5.513 3.959 1.00 98.06 105 GLY A C 1
ATOM 835 O O . GLY A 1 105 ? -0.166 6.221 4.949 1.00 98.06 105 GLY A O 1
ATOM 836 N N . MET A 1 106 ? 1.143 4.956 3.627 1.00 97.38 106 MET A N 1
ATOM 837 C CA . MET A 1 106 ? 2.396 5.156 4.362 1.00 97.38 106 MET A CA 1
ATOM 838 C C . MET A 1 106 ? 3.293 6.131 3.602 1.00 97.38 106 MET A C 1
ATOM 840 O O . MET A 1 106 ? 3.775 5.815 2.514 1.00 97.38 106 MET A O 1
ATOM 844 N N . ASP A 1 107 ? 3.538 7.297 4.195 1.00 94.56 107 ASP A N 1
ATOM 845 C CA . ASP A 1 107 ? 4.157 8.436 3.521 1.00 94.56 107 ASP A CA 1
ATOM 846 C C . ASP A 1 107 ? 5.503 8.784 4.175 1.00 94.56 107 ASP A C 1
ATOM 848 O O . ASP A 1 107 ? 5.574 9.681 5.020 1.00 94.56 107 ASP A O 1
ATOM 852 N N . PRO A 1 108 ? 6.600 8.096 3.806 1.00 89.94 108 PRO A N 1
ATOM 853 C CA . PRO A 1 108 ? 7.894 8.263 4.472 1.00 89.94 108 PRO A CA 1
ATOM 854 C C . PRO A 1 108 ? 8.515 9.644 4.247 1.00 89.94 108 PRO A C 1
ATOM 856 O O . PRO A 1 108 ? 9.375 10.066 5.009 1.00 89.94 108 PRO A O 1
ATOM 859 N N . ASN A 1 109 ? 8.079 10.344 3.199 1.00 87.06 109 ASN A N 1
ATOM 860 C CA . ASN A 1 109 ? 8.605 11.645 2.805 1.00 87.06 109 ASN A CA 1
ATOM 861 C C . ASN A 1 109 ? 7.683 12.802 3.225 1.00 87.06 109 ASN A C 1
ATOM 863 O O . ASN A 1 109 ? 7.854 13.917 2.734 1.00 87.06 109 ASN A O 1
ATOM 867 N N . SER A 1 110 ? 6.673 12.545 4.067 1.00 85.88 110 SER A N 1
ATOM 868 C CA . SER A 1 110 ? 5.743 13.571 4.547 1.00 85.88 110 SER A CA 1
ATOM 869 C C . SER A 1 110 ? 6.162 14.133 5.921 1.00 85.88 110 SER A C 1
ATOM 871 O O . SER A 1 110 ? 6.572 13.365 6.793 1.00 85.88 110 SER A O 1
ATOM 873 N N . PRO A 1 111 ? 6.018 15.455 6.149 1.00 79.75 111 PRO A N 1
ATOM 874 C CA . PRO A 1 111 ? 5.670 16.461 5.145 1.00 79.75 111 PRO A CA 1
ATOM 875 C C . PRO A 1 111 ? 6.835 16.670 4.162 1.00 79.75 111 PRO A C 1
ATOM 877 O O . PRO A 1 111 ? 7.998 16.565 4.546 1.00 79.75 111 PRO A O 1
ATOM 880 N N . LEU A 1 112 ? 6.532 17.007 2.902 1.00 75.00 112 LEU A N 1
ATOM 881 C CA . LEU A 1 112 ? 7.522 17.261 1.839 1.00 75.00 112 LEU A CA 1
ATOM 882 C C . LEU A 1 112 ? 8.274 18.594 2.068 1.00 75.00 112 LEU A C 1
ATOM 884 O O . LEU A 1 112 ? 8.255 19.473 1.207 1.00 75.00 112 LEU A O 1
ATOM 888 N N . LEU A 1 113 ? 8.877 18.795 3.243 1.00 58.56 113 LEU A N 1
ATOM 889 C CA . LEU A 1 113 ? 9.463 20.077 3.651 1.00 58.56 113 LEU A CA 1
ATOM 890 C C . LEU A 1 113 ? 10.876 20.330 3.117 1.00 58.56 113 LEU A C 1
ATOM 892 O O . LEU A 1 113 ? 11.341 21.453 3.217 1.00 58.56 113 LEU A O 1
ATOM 896 N N . ASP A 1 114 ? 11.518 19.362 2.470 1.00 52.22 114 ASP A N 1
ATOM 897 C CA . ASP A 1 114 ? 12.694 19.607 1.632 1.00 52.22 114 ASP A CA 1
ATOM 898 C C . ASP A 1 114 ? 12.900 18.404 0.708 1.00 52.22 114 ASP A C 1
ATOM 900 O O . ASP A 1 114 ? 13.377 17.350 1.126 1.00 52.22 114 ASP A O 1
ATOM 904 N N . ARG A 1 115 ? 12.568 18.545 -0.584 1.00 48.59 115 ARG A N 1
ATOM 905 C CA . ARG A 1 115 ? 12.713 17.468 -1.594 1.00 48.59 115 ARG A CA 1
ATOM 906 C C . ARG A 1 115 ? 14.169 17.016 -1.824 1.00 48.59 115 ARG A C 1
ATOM 908 O O . ARG A 1 115 ? 14.403 16.137 -2.645 1.00 48.59 115 ARG A O 1
ATOM 915 N N . TYR A 1 116 ? 15.130 17.620 -1.126 1.00 45.06 116 TYR A N 1
ATOM 916 C CA . TYR A 1 116 ? 16.567 17.482 -1.358 1.00 45.06 116 TYR A CA 1
ATOM 917 C C . TYR A 1 116 ? 17.355 16.862 -0.193 1.00 45.06 116 TYR A C 1
ATOM 919 O O . TYR A 1 116 ? 18.552 16.650 -0.345 1.00 45.06 116 TYR A O 1
ATOM 927 N N . GLN A 1 117 ? 16.727 16.514 0.938 1.00 45.09 117 GLN A N 1
ATOM 928 C CA . GLN A 1 117 ? 17.430 15.910 2.087 1.00 45.09 117 GLN A CA 1
ATOM 929 C C . GLN A 1 117 ? 17.297 14.375 2.163 1.00 45.09 117 GLN A C 1
ATOM 931 O O . GLN A 1 117 ? 17.267 13.790 3.244 1.00 45.09 117 GLN A O 1
ATOM 936 N N . MET A 1 118 ? 17.230 13.685 1.020 1.00 51.66 118 MET A N 1
ATOM 937 C CA . MET A 1 118 ? 17.184 12.217 0.987 1.00 51.66 118 MET A CA 1
ATOM 938 C C . MET A 1 118 ? 18.584 11.605 1.121 1.00 51.66 118 MET A C 1
ATOM 940 O O . MET A 1 118 ? 19.180 11.151 0.148 1.00 51.66 118 MET A O 1
ATOM 944 N N . HIS A 1 119 ? 19.104 11.580 2.347 1.00 54.12 119 HIS A N 1
ATOM 945 C CA . HIS A 1 119 ? 20.293 10.795 2.700 1.00 54.12 119 HIS A CA 1
ATOM 946 C C . HIS A 1 119 ? 19.973 9.584 3.582 1.00 54.12 119 HIS A C 1
ATOM 948 O O . HIS A 1 119 ? 20.887 8.941 4.099 1.00 54.12 119 HIS A O 1
ATOM 954 N N . GLU A 1 120 ? 18.696 9.245 3.770 1.00 66.00 120 GLU A N 1
ATOM 955 C CA . GLU A 1 120 ? 18.367 8.012 4.478 1.00 66.00 120 GLU A CA 1
ATOM 956 C C . GLU A 1 120 ? 18.700 6.803 3.610 1.00 66.00 120 GLU A C 1
ATOM 958 O O . GLU A 1 120 ? 18.303 6.713 2.446 1.00 66.00 120 GLU A O 1
ATOM 963 N N . SER A 1 121 ? 19.460 5.866 4.180 1.00 76.94 121 SER A N 1
ATOM 964 C CA . SER A 1 121 ? 19.722 4.601 3.513 1.00 76.94 121 SER A CA 1
ATOM 965 C C . SER A 1 121 ? 18.404 3.859 3.289 1.00 76.94 121 SER A C 1
ATOM 967 O O . SER A 1 121 ? 17.470 3.935 4.090 1.00 76.94 121 SER A O 1
ATOM 969 N N . ARG A 1 122 ? 18.340 3.095 2.199 1.00 79.56 122 ARG A N 1
ATOM 970 C CA . ARG A 1 122 ? 17.183 2.254 1.868 1.00 79.56 122 ARG A CA 1
ATOM 971 C C . ARG A 1 122 ? 16.774 1.349 3.034 1.00 79.56 122 ARG A C 1
ATOM 973 O O . ARG A 1 122 ? 15.591 1.219 3.314 1.00 79.56 122 ARG A O 1
ATOM 980 N N . GLU A 1 123 ? 17.746 0.758 3.727 1.00 82.56 123 GLU A N 1
ATOM 981 C CA . GLU A 1 123 ? 17.510 -0.087 4.907 1.00 82.56 123 GLU A CA 1
ATOM 982 C C . GLU A 1 123 ? 16.750 0.669 5.999 1.00 82.56 123 GLU A C 1
ATOM 984 O O . GLU A 1 123 ? 15.721 0.193 6.469 1.00 82.56 123 GLU A O 1
ATOM 989 N N . LYS A 1 124 ? 17.183 1.896 6.317 1.00 84.00 124 LYS A N 1
ATOM 990 C CA . LYS A 1 124 ? 16.512 2.742 7.307 1.00 84.00 124 LYS A CA 1
ATOM 991 C C . LYS A 1 124 ? 15.068 3.049 6.902 1.00 84.00 124 LYS A C 1
ATOM 993 O O . LYS A 1 124 ? 14.170 2.999 7.736 1.00 84.00 124 LYS A O 1
ATOM 998 N N . LYS A 1 125 ? 14.830 3.316 5.616 1.00 87.50 125 LYS A N 1
ATOM 999 C CA . LYS A 1 125 ? 13.483 3.568 5.090 1.00 87.50 125 LYS A CA 1
ATOM 1000 C C . LYS A 1 125 ? 12.565 2.347 5.224 1.00 87.50 125 LYS A C 1
ATOM 1002 O O . LYS A 1 125 ? 11.403 2.484 5.595 1.00 87.50 125 LYS A O 1
ATOM 1007 N N . LEU A 1 126 ? 13.076 1.152 4.936 1.00 91.19 126 LEU A N 1
ATOM 1008 C CA . LEU A 1 126 ? 12.312 -0.092 5.072 1.00 91.19 126 LEU A CA 1
ATOM 1009 C C . LEU A 1 126 ? 11.978 -0.381 6.533 1.00 91.19 126 LEU A C 1
ATOM 1011 O O . LEU A 1 126 ? 10.832 -0.706 6.844 1.00 91.19 126 LEU A O 1
ATOM 1015 N N . ASP A 1 127 ? 12.941 -0.170 7.430 1.00 91.88 127 ASP A N 1
ATOM 1016 C CA . ASP A 1 127 ? 12.720 -0.269 8.870 1.00 91.88 127 ASP A CA 1
ATOM 1017 C C . ASP A 1 127 ? 11.615 0.679 9.344 1.00 91.88 127 ASP A C 1
ATOM 1019 O O . ASP A 1 127 ? 10.787 0.279 10.162 1.00 91.88 127 ASP A O 1
ATOM 1023 N N . LEU A 1 128 ? 11.535 1.901 8.803 1.00 92.94 128 LEU A N 1
ATOM 1024 C CA . LEU A 1 128 ? 10.453 2.835 9.126 1.00 92.94 128 LEU A CA 1
ATOM 1025 C C . LEU A 1 128 ? 9.075 2.289 8.732 1.00 92.94 128 LEU A C 1
ATOM 1027 O O . LEU A 1 128 ? 8.145 2.383 9.533 1.00 92.94 128 LEU A O 1
ATOM 1031 N N . TYR A 1 129 ? 8.927 1.668 7.555 1.00 95.81 129 TYR A N 1
ATOM 1032 C CA . TYR A 1 129 ? 7.659 1.030 7.179 1.00 95.81 129 TYR A CA 1
ATOM 1033 C C . TYR A 1 129 ? 7.293 -0.110 8.137 1.00 95.81 129 TYR A C 1
ATOM 1035 O O . TYR A 1 129 ? 6.157 -0.184 8.604 1.00 95.81 129 TYR A O 1
ATOM 1043 N N . LEU A 1 130 ? 8.250 -0.980 8.477 1.00 95.69 130 LEU A N 1
ATOM 1044 C CA . LEU A 1 130 ? 8.018 -2.100 9.395 1.00 95.69 130 LEU A CA 1
ATOM 1045 C C . LEU A 1 130 ? 7.641 -1.618 10.804 1.00 95.69 130 LEU A C 1
ATOM 1047 O O . LEU A 1 130 ? 6.712 -2.149 11.421 1.00 95.69 130 LEU A O 1
ATOM 1051 N N . GLN A 1 131 ? 8.328 -0.588 11.300 1.00 96.56 131 GLN A N 1
ATOM 1052 C CA . GLN A 1 131 ? 8.020 0.048 12.577 1.00 96.56 131 GLN A CA 1
ATOM 1053 C C . GLN A 1 131 ? 6.639 0.702 12.549 1.00 96.56 131 GLN A C 1
ATOM 1055 O O . GLN A 1 131 ? 5.874 0.526 13.496 1.00 96.56 131 GLN A O 1
ATOM 1060 N N . GLN A 1 132 ? 6.283 1.388 11.460 1.00 97.44 132 GLN A N 1
ATOM 1061 C CA . GLN A 1 132 ? 4.967 2.000 11.296 1.00 97.44 132 GLN A CA 1
ATOM 1062 C C . GLN A 1 132 ? 3.852 0.948 11.299 1.00 97.44 132 GLN A C 1
ATOM 1064 O O . GLN A 1 132 ? 2.859 1.116 12.005 1.00 97.44 132 GLN A O 1
ATOM 1069 N N . MET A 1 133 ? 4.015 -0.166 10.574 1.00 97.56 133 MET A N 1
ATOM 1070 C CA . MET A 1 133 ? 3.040 -1.265 10.566 1.00 97.56 133 MET A CA 1
ATOM 1071 C C . MET A 1 133 ? 2.778 -1.803 11.978 1.00 97.56 133 MET A C 1
ATOM 1073 O O . MET A 1 133 ? 1.619 -1.987 12.360 1.00 97.56 133 MET A O 1
ATOM 1077 N N . LYS A 1 134 ? 3.845 -2.018 12.759 1.00 97.19 134 LYS A N 1
ATOM 1078 C CA . LYS A 1 134 ? 3.752 -2.463 14.154 1.00 97.19 134 LYS A CA 1
ATOM 1079 C C . LYS A 1 134 ? 3.087 -1.409 15.043 1.00 97.19 134 LYS A C 1
ATOM 1081 O O . LYS A 1 134 ? 2.167 -1.738 15.787 1.00 97.19 134 LYS A O 1
ATOM 1086 N N . TRP A 1 135 ? 3.510 -0.152 14.930 1.00 98.00 135 TRP A N 1
ATOM 1087 C CA . TRP A 1 135 ? 2.966 0.953 15.716 1.00 98.00 135 TRP A CA 1
ATOM 1088 C C . TRP A 1 135 ? 1.458 1.103 15.495 1.00 98.00 135 TRP A C 1
ATOM 1090 O O . TRP A 1 135 ? 0.697 1.183 16.457 1.00 98.00 135 TRP A O 1
ATOM 1100 N N . LEU A 1 136 ? 1.005 1.052 14.239 1.00 97.44 136 LEU A N 1
ATOM 1101 C CA . LEU A 1 136 ? -0.415 1.126 13.893 1.00 97.44 136 LEU A CA 1
ATOM 1102 C C . LEU A 1 136 ? -1.216 -0.018 14.527 1.00 97.44 136 LEU A C 1
ATOM 1104 O O . LEU A 1 136 ? -2.294 0.226 15.069 1.00 97.44 136 LEU A O 1
ATOM 1108 N N . ALA A 1 137 ? -0.679 -1.243 14.519 1.00 96.62 137 ALA A N 1
ATOM 1109 C CA . ALA A 1 137 ? -1.334 -2.390 15.144 1.00 96.62 137 ALA A CA 1
ATOM 1110 C C . ALA A 1 137 ? -1.543 -2.214 16.657 1.00 96.62 137 ALA A C 1
ATOM 1112 O O . ALA A 1 137 ? -2.556 -2.655 17.200 1.00 96.62 137 ALA A O 1
ATOM 1113 N N . GLU A 1 138 ? -0.613 -1.531 17.321 1.00 96.88 138 GLU A N 1
ATOM 1114 C CA . GLU A 1 138 ? -0.635 -1.286 18.764 1.00 96.88 138 GLU A CA 1
ATOM 1115 C C . GLU A 1 138 ? -1.504 -0.074 19.159 1.00 96.88 138 GLU A C 1
ATOM 1117 O O . GLU A 1 138 ? -2.092 -0.076 20.240 1.00 96.88 138 GLU A O 1
ATOM 1122 N N . HIS A 1 139 ? -1.636 0.943 18.295 1.00 96.62 139 HIS A N 1
ATOM 1123 C CA . HIS A 1 139 ? -2.185 2.256 18.684 1.00 96.62 139 HIS A CA 1
ATOM 1124 C C . HIS A 1 139 ? -3.536 2.620 18.043 1.00 96.62 139 HIS A C 1
ATOM 1126 O O . HIS A 1 139 ? -4.173 3.589 18.459 1.00 96.62 139 HIS A O 1
ATOM 1132 N N . MET A 1 140 ? -4.015 1.858 17.056 1.00 94.38 140 MET A N 1
ATOM 1133 C CA . MET A 1 140 ? -5.239 2.206 16.313 1.00 94.38 140 MET A CA 1
ATOM 1134 C C . MET A 1 140 ? -6.537 1.641 16.900 1.00 94.38 140 MET A C 1
ATOM 1136 O O . MET A 1 140 ? -7.611 2.076 16.491 1.00 94.38 140 MET A O 1
ATOM 1140 N N . GLY A 1 141 ? -6.469 0.709 17.858 1.00 84.88 141 GLY A N 1
ATOM 1141 C CA . GLY A 1 141 ? -7.622 -0.086 18.315 1.00 84.88 141 GLY A CA 1
ATOM 1142 C C . GLY A 1 141 ? -8.866 0.705 18.754 1.00 84.88 141 GLY A C 1
ATOM 1143 O O . GLY A 1 141 ? -9.968 0.180 18.645 1.00 84.88 141 GLY A O 1
ATOM 1144 N N . ASN A 1 142 ? -8.705 1.965 19.181 1.00 85.69 142 ASN A N 1
ATOM 1145 C CA . ASN A 1 142 ? -9.795 2.836 19.645 1.00 85.69 142 ASN A CA 1
ATOM 1146 C C . ASN A 1 142 ? -9.908 4.166 18.876 1.00 85.69 142 ASN A C 1
ATOM 1148 O O . ASN A 1 142 ? -10.670 5.042 19.281 1.00 85.69 142 ASN A O 1
ATOM 1152 N N . LYS A 1 143 ? -9.137 4.359 17.798 1.00 92.38 143 LYS A N 1
ATOM 1153 C CA . LYS A 1 143 ? -9.143 5.622 17.038 1.00 92.38 143 LYS A CA 1
ATOM 1154 C C . LYS A 1 143 ? -10.235 5.683 15.964 1.00 92.38 143 LYS A C 1
ATOM 1156 O O . LYS A 1 143 ? -10.539 6.760 15.462 1.00 92.38 143 LYS A O 1
ATOM 1161 N N . THR A 1 144 ? -10.827 4.544 15.616 1.00 94.00 144 THR A N 1
ATOM 1162 C CA . THR A 1 144 ? -11.798 4.391 14.524 1.00 94.00 144 THR A CA 1
ATOM 1163 C C . THR A 1 144 ? -13.000 3.559 14.977 1.00 94.00 144 THR A C 1
ATOM 1165 O O . THR A 1 144 ? -12.892 2.752 15.896 1.00 94.00 144 THR A O 1
ATOM 1168 N N . LYS A 1 145 ? -14.158 3.715 14.317 1.00 93.12 145 LYS A N 1
ATOM 1169 C CA . LYS A 1 145 ? -15.334 2.844 14.555 1.00 93.12 145 LYS A CA 1
ATOM 1170 C C . LYS A 1 145 ? -15.102 1.404 14.079 1.00 93.12 145 LYS A C 1
ATOM 1172 O O . LYS A 1 145 ? -15.655 0.462 14.642 1.00 93.12 145 LYS A O 1
ATOM 1177 N N . SER A 1 146 ? -14.296 1.251 13.035 1.00 94.94 146 SER A N 1
ATOM 1178 C CA . SER A 1 146 ? -13.851 -0.024 12.484 1.00 94.94 146 SER A CA 1
ATOM 1179 C C . SER A 1 146 ? -12.603 -0.530 13.204 1.00 94.94 146 SER A C 1
ATOM 1181 O O . SER A 1 146 ? -11.737 0.263 13.563 1.00 94.94 146 SER A O 1
ATOM 1183 N N . VAL A 1 147 ? -12.456 -1.845 13.326 1.00 96.31 147 VAL A N 1
ATOM 1184 C CA . VAL A 1 147 ? -11.265 -2.504 13.876 1.00 96.31 147 VAL A CA 1
ATOM 1185 C C . VAL A 1 147 ? -10.499 -3.178 12.742 1.00 96.31 147 VAL A C 1
ATOM 1187 O O . VAL A 1 147 ? -11.090 -3.871 11.915 1.00 96.31 147 VAL A O 1
ATOM 1190 N N . ALA A 1 148 ? -9.183 -3.002 12.697 1.00 96.38 148 ALA A N 1
ATOM 1191 C CA . ALA A 1 148 ? -8.339 -3.694 11.731 1.00 96.38 148 ALA A CA 1
ATOM 1192 C C . ALA A 1 148 ? -7.997 -5.118 12.194 1.00 96.38 148 ALA A C 1
ATOM 1194 O O . ALA A 1 148 ? -7.625 -5.350 13.343 1.00 96.38 148 ALA A O 1
ATOM 1195 N N . ASP A 1 149 ? -8.093 -6.076 11.275 1.00 96.25 149 ASP A N 1
ATOM 1196 C CA . ASP A 1 149 ? -7.590 -7.434 11.457 1.00 96.25 149 ASP A CA 1
ATOM 1197 C C . ASP A 1 149 ? -6.103 -7.510 11.100 1.00 96.25 149 ASP A C 1
ATOM 1199 O O . ASP A 1 149 ? -5.712 -7.906 9.997 1.00 96.25 149 ASP A O 1
ATOM 1203 N N . TRP A 1 150 ? -5.262 -7.150 12.064 1.00 95.38 150 TRP A N 1
ATOM 1204 C CA . TRP A 1 150 ? -3.805 -7.152 11.923 1.00 95.38 150 TRP A CA 1
ATOM 1205 C C . TRP A 1 150 ? -3.197 -8.538 11.648 1.00 95.38 150 TRP A C 1
ATOM 1207 O O . TRP A 1 150 ? -2.018 -8.625 11.319 1.00 95.38 150 TRP A O 1
ATOM 1217 N N . SER A 1 151 ? -3.970 -9.630 11.740 1.00 94.75 151 SER A N 1
ATOM 1218 C CA . SER A 1 151 ? -3.489 -10.988 11.438 1.00 94.75 151 SER A CA 1
ATOM 1219 C C . SER A 1 151 ? -3.479 -11.321 9.938 1.00 94.75 151 SER A C 1
ATOM 1221 O O . SER A 1 151 ? -2.852 -12.301 9.512 1.00 94.75 151 SER A O 1
ATOM 1223 N N . ARG A 1 152 ? -4.167 -10.514 9.117 1.00 93.12 152 ARG A N 1
ATOM 1224 C CA . ARG A 1 152 ? -4.299 -10.720 7.667 1.00 93.12 152 ARG A CA 1
ATOM 1225 C C . ARG A 1 152 ? -3.941 -9.474 6.845 1.00 93.12 152 ARG A C 1
ATOM 1227 O O . ARG A 1 152 ? -4.730 -9.095 5.984 1.00 93.12 152 ARG A O 1
ATOM 1234 N N . PRO A 1 153 ? -2.776 -8.840 7.058 1.00 96.12 153 PRO A N 1
ATOM 1235 C CA . PRO A 1 153 ? -2.450 -7.615 6.348 1.00 96.12 153 PRO A CA 1
ATOM 1236 C C . PRO A 1 153 ? -2.189 -7.870 4.862 1.00 96.12 153 PRO A C 1
ATOM 1238 O O . PRO A 1 153 ? -1.771 -8.961 4.452 1.00 96.12 153 PRO A O 1
ATOM 1241 N N . VAL A 1 154 ? -2.429 -6.838 4.062 1.00 97.31 154 VAL A N 1
ATOM 1242 C CA . VAL A 1 154 ? -2.163 -6.799 2.623 1.00 97.31 154 VAL A CA 1
ATOM 1243 C C . VAL A 1 154 ? -1.211 -5.644 2.340 1.00 97.31 154 VAL A C 1
ATOM 1245 O O . VAL A 1 154 ? -1.343 -4.576 2.933 1.00 97.31 154 VAL A O 1
ATOM 1248 N N . LEU A 1 155 ? -0.261 -5.853 1.432 1.00 97.81 155 LEU A N 1
ATOM 1249 C CA . LEU A 1 155 ? 0.563 -4.773 0.892 1.00 97.81 155 LEU A CA 1
ATOM 1250 C C . LEU A 1 155 ? -0.013 -4.304 -0.444 1.00 97.81 155 LEU A C 1
ATOM 1252 O O . LEU A 1 155 ? -0.529 -5.100 -1.228 1.00 97.81 155 LEU A O 1
ATOM 1256 N N . MET A 1 156 ? 0.073 -3.012 -0.712 1.00 97.75 156 MET A N 1
ATOM 1257 C CA . MET A 1 156 ? -0.321 -2.408 -1.973 1.00 97.75 156 MET A CA 1
ATOM 1258 C C . MET A 1 156 ? 0.653 -1.287 -2.317 1.00 97.75 156 MET A C 1
ATOM 1260 O O . MET A 1 156 ? 1.161 -0.598 -1.439 1.00 97.75 156 MET A O 1
ATOM 1264 N N . CYS A 1 157 ? 0.927 -1.086 -3.595 1.00 97.12 157 CYS A N 1
ATOM 1265 C CA . CYS A 1 157 ? 1.858 -0.052 -4.019 1.00 97.12 157 CYS A CA 1
ATOM 1266 C C . CYS A 1 157 ? 1.551 0.449 -5.419 1.00 97.12 157 CYS A C 1
ATOM 1268 O O . CYS A 1 157 ? 0.853 -0.225 -6.184 1.00 97.12 157 CYS A O 1
ATOM 1270 N N . GLN A 1 158 ? 2.127 1.602 -5.762 1.00 95.12 158 GLN A N 1
ATOM 1271 C CA . GLN A 1 158 ? 2.160 2.086 -7.136 1.00 95.12 158 GLN A CA 1
ATOM 1272 C C . GLN A 1 158 ? 3.565 2.511 -7.579 1.00 95.12 158 GLN A C 1
ATOM 1274 O O . GLN A 1 158 ? 4.343 3.032 -6.777 1.00 95.12 158 GLN A O 1
ATOM 1279 N N . SER A 1 159 ? 3.887 2.324 -8.869 1.00 94.12 159 SER A N 1
ATOM 1280 C CA . SER A 1 159 ? 5.132 2.818 -9.485 1.00 94.12 159 SER A CA 1
ATOM 1281 C C . SER A 1 159 ? 6.368 2.375 -8.695 1.00 94.12 159 SER A C 1
ATOM 1283 O O . SER A 1 159 ? 6.442 1.237 -8.244 1.00 94.12 159 SER A O 1
ATOM 1285 N N . ALA A 1 160 ? 7.339 3.265 -8.501 1.00 92.19 160 ALA A N 1
ATOM 1286 C CA . ALA A 1 160 ? 8.549 3.023 -7.727 1.00 92.19 160 ALA A CA 1
ATOM 1287 C C . ALA A 1 160 ? 8.305 2.748 -6.228 1.00 92.19 160 ALA A C 1
ATOM 1289 O O . ALA A 1 160 ? 9.188 2.220 -5.567 1.00 92.19 160 ALA A O 1
ATOM 1290 N N . GLY A 1 161 ? 7.118 3.030 -5.673 1.00 94.44 161 GLY A N 1
ATOM 1291 C CA . GLY A 1 161 ? 6.761 2.559 -4.325 1.00 94.44 161 GLY A CA 1
ATOM 1292 C C . GLY A 1 161 ? 6.675 1.029 -4.234 1.00 94.44 161 GLY A C 1
ATOM 1293 O O . GLY A 1 161 ? 6.804 0.435 -3.162 1.00 94.44 161 GLY A O 1
ATOM 1294 N N . CYS A 1 162 ? 6.503 0.366 -5.379 1.00 95.19 162 CYS A N 1
ATOM 1295 C CA . CYS A 1 162 ? 6.531 -1.085 -5.465 1.00 95.19 162 CYS A CA 1
ATOM 1296 C C . CYS A 1 162 ? 7.915 -1.698 -5.315 1.00 95.19 162 CYS A C 1
ATOM 1298 O O . CYS A 1 162 ? 8.006 -2.866 -4.945 1.00 95.19 162 CYS A O 1
ATOM 1300 N N . ASP A 1 163 ? 8.970 -0.928 -5.558 1.00 93.81 163 ASP A N 1
ATOM 1301 C CA . ASP A 1 163 ? 10.338 -1.340 -5.281 1.00 93.81 163 ASP A CA 1
ATOM 1302 C C . ASP A 1 163 ? 10.557 -1.542 -3.770 1.00 93.81 163 ASP A C 1
ATOM 1304 O O . ASP A 1 163 ? 10.999 -2.612 -3.352 1.00 93.81 163 ASP A O 1
ATOM 1308 N N . ASP A 1 164 ? 10.112 -0.580 -2.947 1.00 94.69 164 ASP A N 1
ATOM 1309 C CA . ASP A 1 164 ? 10.132 -0.694 -1.480 1.00 94.69 164 ASP A CA 1
ATOM 1310 C C . ASP A 1 164 ? 9.294 -1.898 -1.009 1.00 94.69 164 ASP A C 1
ATOM 1312 O O . ASP A 1 164 ? 9.729 -2.701 -0.186 1.00 94.69 164 ASP A O 1
ATOM 1316 N N . THR A 1 165 ? 8.092 -2.059 -1.573 1.00 95.69 165 THR A N 1
ATOM 1317 C CA . THR A 1 165 ? 7.175 -3.160 -1.228 1.00 95.69 165 THR A CA 1
ATOM 1318 C C . THR A 1 165 ? 7.769 -4.530 -1.558 1.00 95.69 165 THR A C 1
ATOM 1320 O O . THR A 1 165 ? 7.627 -5.481 -0.785 1.00 95.69 165 THR A O 1
ATOM 1323 N N . LEU A 1 166 ? 8.435 -4.650 -2.708 1.00 94.62 166 LEU A N 1
ATOM 1324 C CA . LEU A 1 166 ? 9.095 -5.882 -3.124 1.00 94.6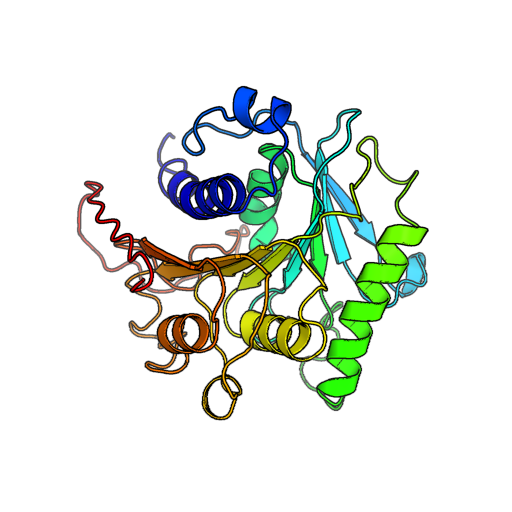2 166 LEU A CA 1
ATOM 1325 C C . LEU A 1 166 ? 10.229 -6.249 -2.162 1.00 94.62 166 LEU A C 1
ATOM 1327 O O . LEU A 1 166 ? 10.340 -7.408 -1.764 1.00 94.62 166 LEU A O 1
ATOM 1331 N N . GLU A 1 167 ? 11.020 -5.265 -1.739 1.00 93.50 167 GLU A N 1
ATOM 1332 C CA . GLU A 1 167 ? 12.103 -5.465 -0.778 1.00 93.50 167 GLU A CA 1
ATOM 1333 C C . GLU A 1 167 ? 11.573 -5.845 0.617 1.00 93.50 167 GLU A C 1
ATOM 1335 O O . GLU A 1 167 ? 12.083 -6.784 1.229 1.00 93.50 167 GLU A O 1
ATOM 1340 N N . MET A 1 168 ? 10.481 -5.230 1.090 1.00 94.69 168 MET A N 1
ATOM 1341 C CA . MET A 1 168 ? 9.813 -5.650 2.335 1.00 94.69 168 MET A CA 1
ATOM 1342 C C . MET A 1 168 ? 9.421 -7.136 2.298 1.00 94.69 168 MET A C 1
ATOM 1344 O O . MET A 1 168 ? 9.605 -7.864 3.277 1.00 94.69 168 MET A O 1
ATOM 1348 N N . ILE A 1 169 ? 8.908 -7.615 1.160 1.00 94.12 169 ILE A N 1
ATOM 1349 C CA . ILE A 1 169 ? 8.560 -9.031 0.976 1.00 94.12 169 ILE A CA 1
ATOM 1350 C C . ILE A 1 169 ? 9.812 -9.910 0.886 1.00 94.12 169 ILE A C 1
ATOM 1352 O O . ILE A 1 169 ? 9.812 -11.034 1.398 1.00 94.12 169 ILE A O 1
ATOM 1356 N N . HIS A 1 170 ? 10.874 -9.420 0.246 1.00 92.25 170 HIS A N 1
ATOM 1357 C CA . HIS A 1 170 ? 12.146 -10.128 0.164 1.00 92.25 170 HIS A CA 1
ATOM 1358 C C . HIS A 1 170 ? 12.722 -10.404 1.562 1.00 92.25 170 HIS A C 1
ATOM 1360 O O . HIS A 1 170 ? 13.106 -11.544 1.849 1.00 92.25 170 HIS A O 1
ATOM 1366 N N . GLN A 1 171 ? 12.692 -9.394 2.439 1.00 91.12 171 GLN A N 1
ATOM 1367 C CA . GLN A 1 171 ? 13.160 -9.471 3.825 1.00 91.12 171 GLN A CA 1
ATOM 1368 C C . GLN A 1 171 ? 12.238 -10.310 4.715 1.00 91.12 171 GLN A C 1
ATOM 1370 O O . GLN A 1 171 ? 12.709 -11.144 5.489 1.00 91.12 171 GLN A O 1
ATOM 1375 N N . ASN A 1 172 ? 10.919 -10.139 4.589 1.00 92.62 172 ASN A N 1
ATOM 1376 C CA . ASN A 1 172 ? 9.938 -10.897 5.358 1.00 92.62 172 ASN A CA 1
ATOM 1377 C C . ASN A 1 172 ? 8.850 -11.493 4.457 1.00 92.62 172 ASN A C 1
ATOM 1379 O O . ASN A 1 172 ? 7.795 -10.915 4.203 1.00 92.62 172 ASN A O 1
ATOM 1383 N N . ARG A 1 173 ? 9.062 -12.753 4.077 1.00 91.56 173 ARG A N 1
ATOM 1384 C CA . ARG A 1 173 ? 8.191 -13.527 3.170 1.00 91.56 173 ARG A CA 1
ATOM 1385 C C . ARG A 1 173 ? 6.831 -13.915 3.766 1.00 91.56 173 ARG A C 1
ATOM 1387 O O . ARG A 1 173 ? 6.067 -14.642 3.134 1.00 91.56 173 ARG A O 1
ATOM 1394 N N . SER A 1 174 ? 6.547 -13.479 4.991 1.00 91.44 174 SER A N 1
ATOM 1395 C CA . SER A 1 174 ? 5.298 -13.729 5.719 1.00 91.44 174 SER A CA 1
ATOM 1396 C C . SER A 1 174 ? 4.634 -12.452 6.237 1.00 91.44 174 SER A C 1
ATOM 1398 O O . SER A 1 174 ? 3.631 -12.536 6.943 1.00 91.44 174 SER A O 1
ATOM 1400 N N . ILE A 1 175 ? 5.175 -11.283 5.873 1.00 94.50 175 ILE A N 1
ATOM 1401 C CA . ILE A 1 175 ? 4.718 -9.973 6.351 1.00 94.50 175 ILE A CA 1
ATOM 1402 C C . ILE A 1 175 ? 3.249 -9.685 6.020 1.00 94.50 175 ILE A C 1
ATOM 1404 O O . ILE A 1 175 ? 2.592 -8.934 6.732 1.00 94.50 175 ILE A O 1
ATOM 1408 N N . ALA A 1 176 ? 2.730 -10.294 4.954 1.00 95.38 176 ALA A N 1
ATOM 1409 C CA . ALA A 1 176 ? 1.372 -10.113 4.469 1.00 95.38 176 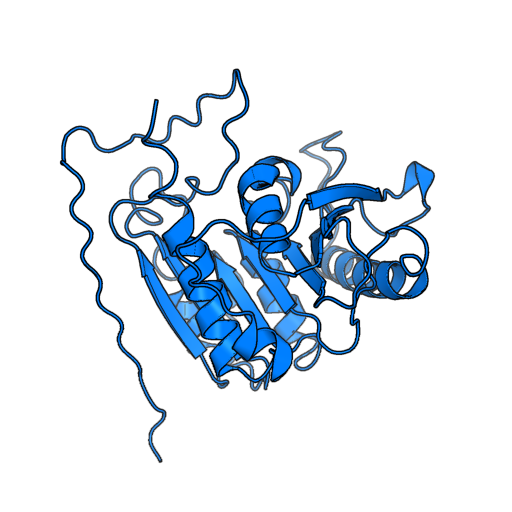ALA A CA 1
ATOM 1410 C C . ALA A 1 176 ? 0.751 -11.438 4.022 1.00 95.38 176 ALA A C 1
ATOM 1412 O O . ALA A 1 176 ? 1.414 -12.472 3.947 1.00 95.38 176 ALA A O 1
ATOM 1413 N N . LYS A 1 177 ? -0.551 -11.423 3.734 1.00 93.19 177 LYS A N 1
ATOM 1414 C CA . LYS A 1 177 ? -1.248 -12.545 3.083 1.00 93.19 177 LYS A CA 1
ATOM 1415 C C . LYS A 1 177 ? -1.326 -12.367 1.572 1.00 93.19 177 LYS A C 1
ATOM 1417 O O . LYS A 1 177 ? -1.292 -13.352 0.838 1.00 93.19 177 LYS A O 1
ATOM 1422 N N . ALA A 1 178 ? -1.376 -11.117 1.122 1.00 94.50 178 ALA A N 1
ATOM 1423 C CA . ALA A 1 178 ? -1.340 -10.759 -0.285 1.00 94.50 178 ALA A CA 1
ATOM 1424 C C . ALA A 1 178 ? -0.554 -9.461 -0.516 1.00 94.50 178 ALA A C 1
ATOM 1426 O O . ALA A 1 178 ? -0.393 -8.655 0.402 1.00 94.50 178 ALA A O 1
ATOM 1427 N N . SER A 1 179 ? -0.084 -9.270 -1.746 1.00 95.38 179 SER A N 1
ATOM 1428 C CA . SER A 1 179 ? 0.521 -8.028 -2.219 1.00 95.38 179 SER A CA 1
ATOM 1429 C C . SER A 1 179 ? -0.043 -7.636 -3.580 1.00 95.38 179 SER A C 1
ATOM 1431 O O . SER A 1 179 ? -0.193 -8.488 -4.462 1.00 95.38 179 SER A O 1
ATOM 1433 N N . VAL A 1 180 ? -0.346 -6.353 -3.760 1.00 94.88 180 VAL A N 1
ATOM 1434 C CA . VAL A 1 180 ? -0.864 -5.797 -5.010 1.00 94.88 180 VAL A CA 1
ATOM 1435 C C . VAL A 1 180 ? 0.070 -4.725 -5.549 1.00 94.88 180 VAL A C 1
ATOM 1437 O O . VAL A 1 180 ? 0.268 -3.674 -4.947 1.00 94.88 180 VAL A O 1
ATOM 1440 N N . PHE A 1 181 ? 0.598 -4.992 -6.734 1.00 93.94 181 PHE A N 1
ATOM 1441 C CA . PHE A 1 181 ? 1.526 -4.136 -7.449 1.00 93.94 181 PHE A CA 1
ATOM 1442 C C . PHE A 1 181 ? 0.795 -3.437 -8.594 1.00 93.94 181 PHE A C 1
ATOM 1444 O O . PHE A 1 181 ? 0.455 -4.086 -9.585 1.00 93.94 181 PHE A O 1
ATOM 1451 N N . ILE A 1 182 ? 0.533 -2.137 -8.459 1.00 92.31 182 ILE A N 1
ATOM 1452 C CA . ILE A 1 182 ? -0.178 -1.334 -9.463 1.00 92.31 182 ILE A CA 1
ATOM 1453 C C . ILE A 1 182 ? 0.844 -0.570 -10.291 1.00 92.31 182 ILE A C 1
ATOM 1455 O O . ILE A 1 182 ? 1.564 0.266 -9.756 1.00 92.31 182 ILE A O 1
ATOM 1459 N N . ASP A 1 183 ? 0.914 -0.854 -11.588 1.00 91.31 183 ASP A N 1
ATOM 1460 C CA . ASP A 1 183 ? 1.888 -0.243 -12.493 1.00 91.31 183 ASP A CA 1
ATOM 1461 C C . ASP A 1 183 ? 3.300 -0.208 -11.880 1.00 91.31 183 ASP A C 1
ATOM 1463 O O . ASP A 1 183 ? 3.888 0.863 -11.721 1.00 91.31 183 ASP A O 1
ATOM 1467 N N . PRO A 1 184 ? 3.825 -1.354 -11.407 1.00 92.19 184 PRO A N 1
ATOM 1468 C CA . PRO A 1 184 ? 5.025 -1.340 -10.593 1.00 92.19 184 PRO A CA 1
ATOM 1469 C C . PRO A 1 184 ? 6.252 -0.932 -11.397 1.00 92.19 184 PRO A C 1
ATOM 1471 O O . PRO A 1 184 ? 6.382 -1.282 -12.568 1.00 92.19 184 PRO A O 1
ATOM 1474 N N . VAL A 1 185 ? 7.193 -0.288 -10.712 1.00 91.00 185 VAL A N 1
ATOM 1475 C CA . VAL A 1 185 ? 8.560 -0.058 -11.182 1.00 91.00 185 VAL A CA 1
ATOM 1476 C C . VAL A 1 185 ? 9.505 -0.504 -10.079 1.00 91.00 185 VAL A C 1
ATOM 1478 O O . VAL A 1 185 ? 9.321 -0.121 -8.926 1.00 91.00 185 VAL A O 1
ATOM 1481 N N . SER A 1 186 ? 10.509 -1.309 -10.416 1.00 91.31 186 SER A N 1
ATOM 1482 C CA . SER A 1 186 ? 11.541 -1.711 -9.462 1.00 91.31 186 SER A CA 1
ATOM 1483 C C . SER A 1 186 ? 12.891 -1.868 -10.144 1.00 91.31 186 SER A C 1
ATOM 1485 O O . SER A 1 186 ? 13.088 -2.773 -10.955 1.00 91.31 186 SER A O 1
ATOM 1487 N N . VAL A 1 187 ? 13.838 -1.003 -9.780 1.00 88.00 187 VAL A N 1
ATOM 1488 C CA . VAL A 1 187 ? 15.230 -1.111 -10.236 1.00 88.00 187 VAL A CA 1
ATOM 1489 C C . VAL A 1 187 ? 15.909 -2.324 -9.609 1.00 88.00 187 VAL A C 1
ATOM 1491 O O . VAL A 1 187 ? 16.651 -3.031 -10.284 1.00 88.00 187 VAL A O 1
ATOM 1494 N N . HIS A 1 188 ? 15.596 -2.626 -8.347 1.00 87.75 188 HIS A N 1
ATOM 1495 C CA . HIS A 1 188 ? 16.229 -3.727 -7.626 1.00 87.75 188 HIS A CA 1
ATOM 1496 C C . HIS A 1 188 ? 15.742 -5.091 -8.099 1.00 87.75 188 HIS A C 1
ATOM 1498 O O . HIS A 1 188 ? 16.483 -6.068 -8.010 1.00 87.75 188 HIS A O 1
ATOM 1504 N N . SER A 1 189 ? 14.535 -5.163 -8.670 1.00 89.19 189 SER A N 1
ATOM 1505 C CA . SER A 1 189 ? 14.017 -6.399 -9.250 1.00 89.19 189 SER A CA 1
ATOM 1506 C C . SER A 1 189 ? 14.972 -7.013 -10.281 1.00 89.19 189 SER A C 1
ATOM 1508 O O . SER A 1 189 ? 14.976 -8.232 -10.437 1.00 89.19 189 SER A O 1
ATOM 1510 N N . LEU A 1 190 ? 15.812 -6.209 -10.946 1.00 87.25 190 LEU A N 1
ATOM 1511 C CA . LEU A 1 190 ? 16.786 -6.670 -11.936 1.00 87.25 190 LEU A CA 1
ATOM 1512 C C . LEU A 1 190 ? 17.818 -7.643 -11.354 1.00 87.25 190 LEU A C 1
ATOM 1514 O O . LEU A 1 190 ? 18.092 -8.667 -11.985 1.00 87.25 190 LEU A O 1
ATOM 1518 N N . ASP A 1 191 ? 18.295 -7.369 -10.140 1.00 88.88 191 ASP A N 1
ATOM 1519 C CA . ASP A 1 191 ? 19.351 -8.135 -9.466 1.00 88.88 191 ASP A CA 1
ATOM 1520 C C . ASP A 1 191 ? 18.805 -9.117 -8.416 1.00 88.88 191 ASP A C 1
ATOM 1522 O O . ASP A 1 191 ? 19.543 -9.936 -7.857 1.00 88.88 191 ASP A O 1
ATOM 1526 N N . MET A 1 192 ? 17.501 -9.064 -8.136 1.00 89.69 192 MET A N 1
ATOM 1527 C CA . MET A 1 192 ? 16.868 -9.962 -7.178 1.00 89.69 192 MET A CA 1
ATOM 1528 C C . MET A 1 192 ? 16.836 -11.408 -7.674 1.00 89.69 192 MET A C 1
ATOM 1530 O O . MET A 1 192 ? 16.542 -11.717 -8.832 1.00 89.69 192 MET A O 1
ATOM 1534 N N . LYS A 1 193 ? 17.072 -12.325 -6.735 1.00 90.06 193 LYS A N 1
ATOM 1535 C CA . LYS A 1 193 ? 16.778 -13.747 -6.917 1.00 90.06 193 LYS A CA 1
ATOM 1536 C C . LYS A 1 193 ? 15.293 -14.004 -6.684 1.00 90.06 193 LYS A C 1
ATOM 1538 O O . LYS A 1 193 ? 14.622 -13.250 -5.980 1.00 90.06 193 LYS A O 1
ATOM 1543 N N . ILE A 1 194 ? 14.821 -15.122 -7.229 1.00 91.31 194 ILE A N 1
ATOM 1544 C CA . ILE A 1 194 ? 13.476 -15.651 -6.993 1.00 91.31 194 ILE A CA 1
ATOM 1545 C C . ILE A 1 194 ? 13.149 -15.619 -5.492 1.00 91.31 194 ILE A C 1
ATOM 1547 O O . ILE A 1 194 ? 13.951 -16.047 -4.658 1.00 91.31 194 ILE A O 1
ATOM 1551 N N .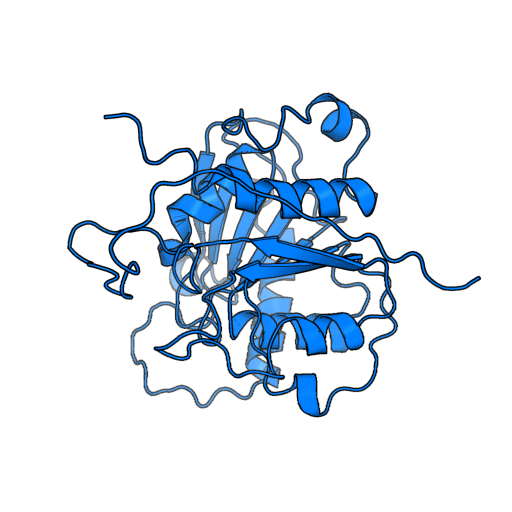 ILE A 1 195 ? 11.958 -15.126 -5.160 1.00 88.06 195 ILE A N 1
ATOM 1552 C CA . ILE A 1 195 ? 11.456 -14.969 -3.801 1.00 88.06 195 ILE A CA 1
ATOM 1553 C C . ILE A 1 195 ? 10.489 -16.127 -3.509 1.00 88.06 195 ILE A C 1
ATOM 1555 O O . ILE A 1 195 ? 9.342 -16.099 -3.969 1.00 88.06 195 ILE A O 1
ATOM 1559 N N . PRO A 1 196 ? 10.902 -17.145 -2.726 1.00 85.94 196 PRO A N 1
ATOM 1560 C CA . PRO A 1 196 ? 10.027 -18.249 -2.349 1.00 85.94 196 PRO A CA 1
ATOM 1561 C C . PRO A 1 196 ? 9.067 -17.797 -1.241 1.00 85.94 196 PRO A C 1
ATOM 1563 O O . PRO A 1 196 ? 9.287 -18.039 -0.053 1.00 85.94 196 PRO A O 1
ATOM 1566 N N . SER A 1 197 ? 8.026 -17.070 -1.639 1.00 83.56 197 SER A N 1
ATOM 1567 C CA . SER A 1 197 ? 7.015 -16.484 -0.759 1.00 83.56 197 SER A CA 1
ATOM 1568 C C . SER A 1 197 ? 5.688 -17.237 -0.845 1.00 83.56 197 SER A C 1
ATOM 1570 O O . SER A 1 197 ? 5.355 -17.821 -1.875 1.00 83.56 197 SER A O 1
ATOM 1572 N N . LYS A 1 198 ? 4.909 -17.211 0.243 1.00 85.62 198 LYS A N 1
ATOM 1573 C CA . LYS A 1 198 ? 3.508 -17.679 0.266 1.00 85.62 198 LYS A CA 1
ATOM 1574 C C . LYS A 1 198 ? 2.502 -16.537 0.090 1.00 85.62 198 LYS A C 1
ATOM 1576 O O . LYS A 1 198 ? 1.301 -16.788 0.078 1.00 85.62 198 LYS A O 1
ATOM 1581 N N . ILE A 1 199 ? 2.982 -15.300 -0.015 1.00 89.50 199 ILE A N 1
ATOM 1582 C CA . ILE A 1 199 ? 2.158 -14.106 -0.217 1.00 89.50 199 ILE A CA 1
ATOM 1583 C C . ILE A 1 199 ? 1.551 -14.187 -1.610 1.00 89.50 199 ILE A C 1
ATOM 1585 O O . ILE A 1 199 ? 2.298 -14.249 -2.577 1.00 89.50 199 ILE A O 1
ATOM 1589 N N . ALA A 1 200 ? 0.227 -14.183 -1.731 1.00 89.44 200 ALA A N 1
ATOM 1590 C CA . ALA A 1 200 ? -0.405 -14.158 -3.045 1.00 89.44 200 ALA A CA 1
ATOM 1591 C C . ALA A 1 200 ? -0.216 -12.793 -3.715 1.00 89.44 200 ALA A C 1
ATOM 1593 O O . ALA A 1 200 ? -0.302 -11.758 -3.057 1.00 89.44 200 ALA A O 1
ATOM 1594 N N . VAL A 1 201 ? 0.023 -12.777 -5.021 1.00 89.81 201 VAL A N 1
ATOM 1595 C CA . VAL A 1 201 ? 0.411 -11.554 -5.729 1.00 89.81 201 VAL A CA 1
ATOM 1596 C C . VAL A 1 201 ? -0.583 -11.201 -6.821 1.00 89.81 201 VAL A C 1
ATOM 1598 O O . VAL A 1 201 ? -0.932 -12.034 -7.653 1.00 89.81 201 VAL A O 1
ATOM 1601 N N . LEU A 1 202 ? -0.975 -9.933 -6.870 1.00 89.25 202 LEU A N 1
ATOM 1602 C CA . LEU A 1 202 ? -1.535 -9.324 -8.067 1.00 89.25 202 LEU A CA 1
ATOM 1603 C C . LEU A 1 202 ? -0.522 -8.356 -8.654 1.00 89.25 202 LEU A C 1
ATOM 1605 O O . LEU A 1 202 ? -0.042 -7.461 -7.966 1.00 89.25 202 LEU A O 1
ATOM 1609 N N . THR A 1 203 ? -0.272 -8.493 -9.947 1.00 88.31 203 THR A N 1
ATOM 1610 C CA . THR A 1 203 ? 0.411 -7.473 -10.737 1.00 88.31 203 THR A CA 1
ATOM 1611 C C . THR A 1 203 ? -0.572 -6.873 -11.730 1.00 88.31 203 THR A C 1
ATOM 1613 O O . THR A 1 203 ? -1.209 -7.585 -12.506 1.00 88.31 203 THR A O 1
ATOM 1616 N N . TYR A 1 204 ? -0.734 -5.561 -11.666 1.00 87.75 204 TYR A N 1
ATOM 1617 C CA . TYR A 1 204 ? -1.615 -4.785 -12.520 1.00 87.75 204 TYR A CA 1
ATOM 1618 C C . TYR A 1 204 ? -0.766 -3.855 -13.385 1.00 87.75 204 TYR A C 1
ATOM 1620 O O . TYR A 1 204 ? 0.153 -3.219 -12.872 1.00 87.75 204 TYR A O 1
ATOM 1628 N N . MET A 1 205 ? -1.087 -3.745 -14.673 1.00 84.56 205 MET A N 1
ATOM 1629 C CA . MET A 1 205 ? -0.467 -2.769 -15.564 1.00 84.56 205 MET A CA 1
ATOM 1630 C C . MET A 1 205 ? -1.495 -2.085 -16.461 1.00 84.56 205 MET A C 1
ATOM 1632 O O . MET A 1 205 ? -2.369 -2.726 -17.045 1.00 84.56 205 MET A O 1
ATOM 1636 N N . ALA A 1 206 ? -1.353 -0.780 -16.617 1.00 85.31 206 ALA A N 1
ATOM 1637 C CA . ALA A 1 206 ? -2.004 -0.001 -17.640 1.00 85.31 206 ALA A CA 1
ATOM 1638 C C . ALA A 1 206 ? -1.204 -0.036 -18.952 1.00 85.31 206 ALA A C 1
ATOM 1640 O O . ALA A 1 206 ? 0.013 0.134 -18.973 1.00 85.31 206 ALA A O 1
ATOM 1641 N N . GLU A 1 207 ? -1.905 -0.232 -20.067 1.00 83.75 207 GLU A N 1
ATOM 1642 C CA . GLU A 1 207 ? -1.325 -0.331 -21.413 1.00 83.75 207 GLU A CA 1
ATOM 1643 C C . GLU A 1 207 ? -0.399 0.841 -21.766 1.00 83.75 207 GLU A C 1
ATOM 1645 O O . GLU A 1 207 ? 0.590 0.656 -22.469 1.00 83.75 207 GLU A O 1
ATOM 1650 N N . LEU A 1 208 ? -0.704 2.047 -21.279 1.00 84.19 208 LEU A N 1
ATOM 1651 C CA . LEU A 1 208 ? 0.056 3.256 -21.589 1.00 84.19 208 LEU A CA 1
ATOM 1652 C C . LEU A 1 208 ? 1.100 3.597 -20.514 1.00 84.19 208 LEU A C 1
ATOM 1654 O O . LEU A 1 208 ? 1.669 4.683 -20.562 1.00 84.19 208 LEU A O 1
ATOM 1658 N N . SER A 1 209 ? 1.374 2.713 -19.548 1.00 82.12 209 SER A N 1
ATOM 1659 C CA . SER A 1 209 ? 2.367 2.981 -18.491 1.00 82.12 209 SER A CA 1
ATOM 1660 C C . SER A 1 209 ? 3.809 3.016 -19.005 1.00 82.12 209 SER A C 1
ATOM 1662 O O . SER A 1 209 ? 4.639 3.757 -18.480 1.00 82.12 209 SER A O 1
ATOM 1664 N N . GLU A 1 210 ? 4.099 2.267 -20.070 1.00 78.50 210 GLU A N 1
ATOM 1665 C CA . GLU A 1 210 ? 5.376 2.314 -20.801 1.00 78.50 210 GLU A CA 1
ATOM 1666 C C . GLU A 1 210 ? 5.338 3.279 -22.002 1.00 78.50 210 GLU A C 1
ATOM 1668 O O . GLU A 1 210 ? 6.331 3.423 -22.713 1.00 78.50 210 GLU A O 1
ATOM 1673 N N . ALA A 1 211 ? 4.209 3.951 -22.256 1.00 74.44 211 ALA A N 1
ATOM 1674 C CA . ALA A 1 211 ? 4.108 4.934 -23.329 1.00 74.44 211 ALA A CA 1
ATOM 1675 C C . ALA A 1 211 ? 4.694 6.288 -22.895 1.00 74.44 211 ALA A C 1
ATOM 1677 O O . ALA A 1 211 ? 4.719 6.631 -21.715 1.00 74.44 211 ALA A O 1
ATOM 1678 N N . PHE A 1 212 ? 5.155 7.085 -23.861 1.00 61.03 212 PHE A N 1
ATOM 1679 C CA . PHE A 1 212 ? 5.712 8.410 -23.588 1.00 61.03 212 PHE A CA 1
ATOM 1680 C C . PHE A 1 212 ? 4.674 9.357 -22.929 1.00 61.03 212 PHE A C 1
ATOM 1682 O O . PHE A 1 212 ? 3.554 9.453 -23.441 1.00 61.03 212 PHE A O 1
ATOM 1689 N N . PRO A 1 213 ? 5.033 10.124 -21.873 1.00 57.31 213 PRO A N 1
ATOM 1690 C CA . PRO A 1 213 ? 6.348 10.186 -21.226 1.00 57.31 213 PRO A CA 1
ATOM 1691 C C . PRO A 1 213 ? 6.609 8.934 -20.380 1.00 57.31 213 PRO A C 1
ATOM 1693 O O . PRO A 1 213 ? 5.792 8.595 -19.533 1.00 57.31 213 PRO A O 1
ATOM 1696 N N . TYR A 1 214 ? 7.744 8.264 -20.617 1.00 66.88 214 TYR A N 1
ATOM 1697 C CA . TYR A 1 214 ? 8.078 6.973 -20.005 1.00 66.88 214 TYR A CA 1
ATOM 1698 C C . TYR A 1 214 ? 8.084 7.072 -18.474 1.00 66.88 214 TYR A C 1
ATOM 1700 O O . TYR A 1 214 ? 9.071 7.499 -17.876 1.00 66.88 214 TYR A O 1
ATOM 1708 N N . CYS A 1 215 ? 6.976 6.700 -17.833 1.00 68.62 215 CYS A N 1
ATOM 1709 C CA . CYS A 1 215 ? 6.904 6.606 -16.378 1.00 68.62 215 CYS A CA 1
ATOM 1710 C C . CYS A 1 215 ? 7.357 5.227 -15.881 1.00 68.62 215 CYS A C 1
ATOM 1712 O O . CYS A 1 215 ? 7.910 5.130 -14.787 1.00 68.62 215 CYS A O 1
ATOM 1714 N N . CYS A 1 216 ? 7.178 4.190 -16.704 1.00 72.00 216 CYS A N 1
ATOM 1715 C CA . CYS A 1 216 ? 7.758 2.866 -16.513 1.00 72.00 216 CYS A CA 1
ATOM 1716 C C . CYS A 1 216 ? 8.839 2.601 -17.561 1.00 72.00 216 CYS A C 1
ATOM 1718 O O . CYS A 1 216 ? 8.647 2.855 -18.751 1.00 72.00 216 CYS A O 1
ATOM 1720 N N . ILE A 1 217 ? 9.968 2.049 -17.117 1.00 72.75 217 ILE A N 1
ATOM 1721 C CA . ILE A 1 217 ? 11.021 1.553 -18.005 1.00 72.75 217 ILE A CA 1
ATOM 1722 C C . ILE A 1 217 ? 10.695 0.098 -18.349 1.00 72.75 217 ILE A C 1
ATOM 1724 O O . ILE A 1 217 ? 10.522 -0.731 -17.449 1.00 72.75 217 ILE A O 1
ATOM 1728 N N . ALA A 1 218 ? 10.639 -0.216 -19.645 1.00 72.88 218 ALA A N 1
ATOM 1729 C CA . ALA A 1 218 ? 10.421 -1.578 -20.119 1.00 72.88 218 ALA A CA 1
ATOM 1730 C C . ALA A 1 218 ? 11.443 -2.542 -19.490 1.00 72.88 218 ALA A C 1
ATOM 1732 O O . ALA A 1 218 ? 12.645 -2.281 -19.474 1.00 72.88 218 ALA A O 1
ATOM 1733 N N . GLY A 1 219 ? 10.957 -3.655 -18.938 1.00 72.25 219 GLY A N 1
ATOM 1734 C CA . GLY A 1 219 ? 11.785 -4.652 -18.245 1.00 72.25 219 GLY A CA 1
ATOM 1735 C C . GLY A 1 219 ? 12.009 -4.409 -16.745 1.00 72.25 219 GLY A C 1
ATOM 1736 O O . GLY A 1 219 ? 12.381 -5.348 -16.049 1.00 72.25 219 GLY A O 1
ATOM 1737 N N . MET A 1 220 ? 11.706 -3.216 -16.220 1.00 77.81 220 MET A N 1
ATOM 1738 C CA . MET A 1 220 ? 11.659 -2.933 -14.768 1.00 77.81 220 MET A CA 1
ATOM 1739 C C . MET A 1 220 ? 10.227 -2.958 -14.208 1.00 77.81 220 MET A C 1
ATOM 1741 O O . MET A 1 220 ? 10.001 -2.652 -13.035 1.00 77.81 220 MET A O 1
ATOM 1745 N N . GLY A 1 221 ? 9.259 -3.266 -15.074 1.00 77.25 221 GLY A N 1
ATOM 1746 C CA . GLY A 1 221 ? 7.839 -3.281 -14.767 1.00 77.25 221 GLY A CA 1
ATOM 1747 C C . GLY A 1 221 ? 7.340 -4.594 -14.163 1.00 77.25 221 GLY A C 1
ATOM 1748 O O . GLY A 1 221 ? 8.092 -5.435 -13.665 1.00 77.25 221 GLY A O 1
ATOM 1749 N N . TRP A 1 222 ? 6.032 -4.810 -14.269 1.00 79.81 222 TRP A N 1
ATOM 1750 C CA . TRP A 1 222 ? 5.350 -5.958 -13.668 1.00 79.81 222 TRP A CA 1
ATOM 1751 C C . TRP A 1 222 ? 5.890 -7.323 -14.107 1.00 79.81 222 TRP A C 1
ATOM 1753 O O . TRP A 1 222 ? 5.845 -8.242 -13.298 1.00 79.81 222 TRP A O 1
ATOM 1763 N N . ASN A 1 223 ? 6.401 -7.465 -15.341 1.00 83.44 223 ASN A N 1
ATOM 1764 C CA . ASN A 1 223 ? 6.953 -8.726 -15.859 1.00 83.44 223 ASN A CA 1
ATOM 1765 C C . ASN A 1 223 ? 7.992 -9.297 -14.893 1.00 83.44 223 ASN A C 1
ATOM 1767 O O . ASN A 1 223 ? 7.900 -10.442 -14.456 1.00 83.44 223 ASN A O 1
ATOM 1771 N N . LYS A 1 224 ? 8.945 -8.450 -14.494 1.00 86.25 224 LYS A N 1
ATOM 1772 C CA . LYS A 1 224 ? 10.049 -8.867 -13.641 1.00 86.25 224 LYS A CA 1
ATOM 1773 C C . LYS A 1 224 ? 9.564 -9.220 -12.238 1.00 86.25 224 LYS A C 1
ATOM 1775 O O . LYS A 1 224 ? 9.946 -10.261 -11.713 1.00 86.25 224 LYS A O 1
ATOM 1780 N N . ILE A 1 225 ? 8.677 -8.409 -11.658 1.00 86.06 225 ILE A N 1
ATOM 1781 C CA . ILE A 1 225 ? 8.072 -8.710 -10.351 1.00 86.06 225 ILE A CA 1
ATOM 1782 C C . ILE A 1 225 ? 7.283 -10.020 -10.403 1.00 86.06 225 ILE A C 1
ATOM 1784 O O . ILE A 1 225 ? 7.407 -10.850 -9.508 1.00 86.06 225 ILE A O 1
ATOM 1788 N N . TYR A 1 226 ? 6.500 -10.238 -11.458 1.00 86.06 226 TYR A N 1
ATOM 1789 C CA . TYR A 1 226 ? 5.737 -11.465 -11.644 1.00 86.06 226 TYR A CA 1
ATOM 1790 C C . TYR A 1 226 ? 6.660 -12.687 -11.701 1.00 86.06 226 TYR A C 1
ATOM 1792 O O . TYR A 1 226 ? 6.379 -13.693 -11.050 1.00 86.06 226 TYR A O 1
ATOM 1800 N N . ASP A 1 227 ? 7.779 -12.604 -12.418 1.00 89.62 227 ASP A N 1
ATOM 1801 C CA . ASP A 1 227 ? 8.737 -13.705 -12.561 1.00 89.62 227 ASP A CA 1
ATOM 1802 C C . ASP A 1 227 ? 9.529 -13.994 -11.280 1.00 89.62 227 ASP A C 1
ATOM 1804 O O . ASP A 1 227 ? 9.865 -15.148 -11.013 1.00 89.62 227 ASP A O 1
ATOM 1808 N N . LEU A 1 228 ? 9.773 -12.980 -10.444 1.00 89.50 228 LEU A N 1
ATOM 1809 C CA . LEU A 1 228 ? 10.446 -13.149 -9.154 1.00 89.50 228 LEU A CA 1
ATOM 1810 C C . LEU A 1 228 ? 9.621 -13.953 -8.143 1.00 89.50 228 LEU A C 1
ATOM 1812 O O . LEU A 1 228 ? 10.194 -14.550 -7.233 1.00 89.50 228 LEU A O 1
ATOM 1816 N N . MET A 1 229 ? 8.296 -13.985 -8.277 1.00 86.50 229 MET A N 1
ATOM 1817 C CA . MET A 1 229 ? 7.410 -14.581 -7.278 1.00 86.50 229 MET A CA 1
ATOM 1818 C C . MET A 1 229 ? 7.054 -16.030 -7.638 1.00 86.50 229 MET A C 1
ATOM 1820 O O . MET A 1 229 ? 6.581 -16.315 -8.741 1.00 86.50 229 MET A O 1
ATOM 1824 N N . THR A 1 230 ? 7.235 -16.962 -6.695 1.00 83.62 230 THR A N 1
ATOM 1825 C CA . THR A 1 230 ? 6.870 -18.390 -6.868 1.00 83.62 230 THR A CA 1
ATOM 1826 C C . THR A 1 230 ? 5.474 -18.738 -6.350 1.00 83.62 230 THR A C 1
ATOM 1828 O O . THR A 1 230 ? 5.076 -19.900 -6.369 1.00 83.62 230 THR A O 1
ATOM 1831 N N . CYS A 1 231 ? 4.764 -17.762 -5.794 1.00 80.44 231 CYS A N 1
ATOM 1832 C CA . CYS A 1 231 ? 3.459 -17.919 -5.163 1.00 80.44 231 CYS A CA 1
ATOM 1833 C C . CYS A 1 231 ? 2.315 -18.005 -6.187 1.00 80.44 231 CYS A C 1
ATOM 1835 O O . CYS A 1 231 ? 2.521 -17.877 -7.394 1.00 80.44 231 CYS A O 1
ATOM 1837 N N . VAL A 1 232 ? 1.076 -18.121 -5.688 1.00 76.25 232 VAL A N 1
ATOM 1838 C CA . VAL A 1 232 ? -0.114 -17.794 -6.488 1.00 76.25 232 VAL A CA 1
ATOM 1839 C C . VAL A 1 232 ? 0.016 -16.350 -6.954 1.00 76.25 232 VAL A C 1
ATOM 1841 O O . VAL A 1 232 ? 0.154 -15.439 -6.132 1.00 76.25 232 VAL A O 1
ATOM 1844 N N . LYS A 1 233 ? -0.008 -16.147 -8.268 1.00 82.50 233 LYS A N 1
ATOM 1845 C CA . LYS A 1 233 ? 0.176 -14.839 -8.882 1.00 82.50 233 LYS A CA 1
ATOM 1846 C C . LYS A 1 233 ? -0.809 -14.636 -10.019 1.00 82.50 233 LYS A C 1
ATOM 1848 O O . LYS A 1 233 ? -1.043 -15.532 -10.823 1.00 82.50 233 LYS A O 1
ATOM 1853 N N . VAL A 1 234 ? -1.389 -13.446 -10.065 1.00 79.69 234 VAL A N 1
ATOM 1854 C CA . VAL A 1 234 ? -2.324 -13.013 -11.098 1.00 79.69 234 VAL A CA 1
ATOM 1855 C C . VAL A 1 234 ? -1.724 -11.810 -11.804 1.00 79.69 234 VAL A C 1
ATOM 1857 O O . VAL A 1 234 ? -1.141 -10.922 -11.176 1.00 79.69 234 VAL A O 1
ATOM 1860 N N . ARG A 1 235 ? -1.887 -11.780 -13.123 1.00 83.12 235 ARG A N 1
ATOM 1861 C CA . ARG A 1 235 ? -1.589 -10.614 -13.944 1.00 83.12 235 ARG A CA 1
ATOM 1862 C C . ARG A 1 235 ? -2.874 -10.021 -14.495 1.00 83.12 235 ARG A C 1
ATOM 1864 O O . ARG A 1 235 ? -3.706 -10.743 -15.040 1.00 83.12 235 ARG A O 1
ATOM 1871 N N . MET A 1 236 ? -2.980 -8.702 -14.429 1.00 83.62 236 MET A N 1
ATOM 1872 C CA . MET A 1 236 ? -4.024 -7.932 -15.087 1.00 83.62 236 MET A CA 1
ATOM 1873 C C . MET A 1 236 ? -3.412 -6.824 -15.939 1.00 83.62 236 MET A C 1
ATOM 1875 O O . MET A 1 236 ? -2.572 -6.069 -15.465 1.00 83.62 236 MET A O 1
ATOM 1879 N N . GLU A 1 237 ? -3.875 -6.707 -17.180 1.00 83.75 237 GLU A N 1
ATOM 1880 C CA . GLU A 1 237 ? -3.566 -5.580 -18.058 1.00 83.75 237 GLU A CA 1
ATOM 1881 C C . GLU A 1 237 ? -4.860 -4.819 -18.360 1.00 83.75 237 GLU A C 1
ATOM 1883 O O . GLU A 1 237 ? -5.877 -5.437 -18.693 1.00 83.75 237 GLU A O 1
ATOM 1888 N N . VAL A 1 238 ? -4.839 -3.489 -18.255 1.00 81.81 238 VAL A N 1
ATOM 1889 C CA . VAL A 1 238 ? -5.973 -2.640 -18.638 1.00 81.81 238 VAL A CA 1
ATOM 1890 C C . VAL A 1 238 ? -5.657 -1.798 -19.864 1.00 81.81 238 VAL A C 1
ATOM 1892 O O . VAL A 1 238 ? -4.577 -1.229 -20.004 1.00 81.81 238 VAL A O 1
ATOM 1895 N N . LYS A 1 239 ? -6.641 -1.686 -20.752 1.00 84.19 239 LYS A N 1
ATOM 1896 C CA . LYS A 1 239 ? -6.516 -0.979 -22.027 1.00 84.19 239 LYS A CA 1
ATOM 1897 C C . LYS A 1 239 ? -6.932 0.478 -21.909 1.00 84.19 239 LYS A C 1
ATOM 1899 O O . LYS A 1 239 ? -7.946 0.756 -21.277 1.00 84.19 239 LYS A O 1
ATOM 1904 N N . LYS A 1 240 ? -6.219 1.378 -22.598 1.00 84.25 240 LYS A N 1
ATOM 1905 C CA . LYS A 1 240 ? -6.509 2.830 -22.677 1.00 84.25 240 LYS A CA 1
ATOM 1906 C C . LYS A 1 240 ? -6.298 3.638 -21.386 1.00 84.25 240 LYS A C 1
ATOM 1908 O O . LYS A 1 240 ? -6.845 4.732 -21.270 1.00 84.25 240 LYS A O 1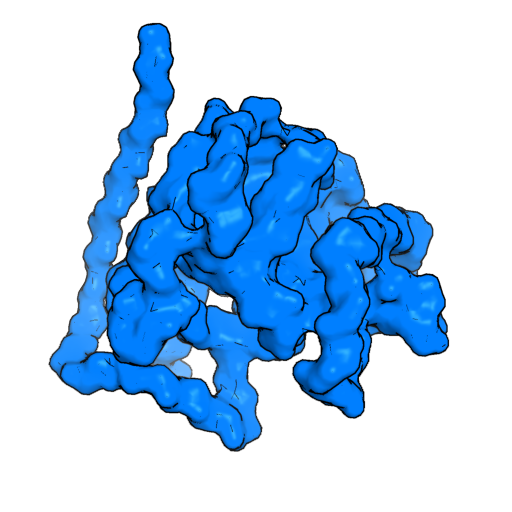
ATOM 1913 N N . PHE A 1 241 ? -5.521 3.128 -20.436 1.00 83.69 241 PHE A N 1
ATOM 1914 C CA . PHE A 1 241 ? -5.140 3.860 -19.223 1.00 83.69 241 PHE A CA 1
ATOM 1915 C C . PHE A 1 241 ? -3.626 4.044 -19.180 1.00 83.69 241 PHE A C 1
ATOM 1917 O O . PHE A 1 241 ? -2.895 3.198 -19.698 1.00 83.69 241 PHE A O 1
ATOM 1924 N N . GLY A 1 242 ? -3.176 5.125 -18.548 1.00 85.12 242 GLY A N 1
ATOM 1925 C CA . GLY A 1 242 ? -1.774 5.417 -18.276 1.00 85.12 242 GLY A CA 1
ATOM 1926 C C . GLY A 1 242 ? -1.396 5.323 -16.801 1.00 85.12 242 GLY A C 1
ATOM 1927 O O . GLY A 1 242 ? -2.243 5.206 -15.914 1.00 85.12 242 GLY A O 1
ATOM 1928 N N . HIS A 1 243 ? -0.092 5.444 -16.564 1.00 86.12 243 HIS A N 1
ATOM 1929 C CA . HIS A 1 243 ? 0.570 5.238 -15.272 1.00 86.12 243 HIS A CA 1
ATOM 1930 C C . HIS A 1 243 ? 0.008 6.063 -14.111 1.00 86.12 243 HIS A C 1
ATOM 1932 O O . HIS A 1 243 ? -0.101 5.591 -12.983 1.00 86.12 243 HIS A O 1
ATOM 1938 N N . CYS A 1 244 ? -0.337 7.322 -14.391 1.00 86.75 244 CYS A N 1
ATOM 1939 C CA . CYS A 1 244 ? -0.753 8.308 -13.391 1.00 86.75 244 CYS A CA 1
ATOM 1940 C C . CYS A 1 244 ? -2.274 8.476 -13.308 1.00 86.75 244 CYS A C 1
ATOM 1942 O O . CYS A 1 244 ? -2.760 9.299 -12.538 1.00 86.75 244 CYS A O 1
ATOM 1944 N N . ASP A 1 245 ? -3.047 7.701 -14.069 1.00 85.00 245 ASP A N 1
ATOM 1945 C CA . ASP A 1 245 ? -4.507 7.837 -14.106 1.00 85.00 245 ASP A CA 1
ATOM 1946 C C . ASP A 1 245 ? -5.176 7.447 -12.774 1.00 85.00 245 ASP A C 1
ATOM 1948 O O . ASP A 1 245 ? -6.399 7.500 -12.665 1.00 85.00 245 ASP A O 1
ATOM 1952 N N . LEU A 1 246 ? -4.433 6.932 -11.784 1.00 86.06 246 LEU A N 1
ATOM 1953 C CA . LEU A 1 246 ? -4.944 6.638 -10.435 1.00 86.06 246 LEU A CA 1
ATOM 1954 C C . LEU A 1 246 ? -4.858 7.816 -9.466 1.00 86.06 246 LEU A C 1
ATOM 1956 O O . LEU A 1 246 ? -5.399 7.720 -8.369 1.00 86.06 246 LEU A O 1
ATOM 1960 N N . LEU A 1 247 ? -4.175 8.890 -9.860 1.00 87.75 247 LEU A N 1
ATOM 1961 C CA . LEU A 1 247 ? -4.034 10.071 -9.025 1.00 87.75 247 LEU A CA 1
ATOM 1962 C C . LEU A 1 247 ? -5.353 10.844 -8.960 1.00 87.75 247 LEU A C 1
ATOM 1964 O O . LEU A 1 247 ? -6.044 11.025 -9.968 1.00 87.75 247 LEU A O 1
ATOM 1968 N N . THR A 1 248 ? -5.671 11.343 -7.771 1.00 83.69 248 THR A N 1
ATOM 1969 C CA . THR A 1 248 ? -6.783 12.253 -7.522 1.00 83.69 248 THR A CA 1
ATOM 1970 C C . THR A 1 248 ? -6.571 13.537 -8.318 1.00 83.69 248 THR A C 1
ATOM 1972 O O . THR A 1 248 ? -5.566 14.238 -8.180 1.00 83.69 248 THR A O 1
ATOM 1975 N N . THR A 1 249 ? -7.555 13.909 -9.135 1.00 65.06 249 THR A N 1
ATOM 1976 C CA . THR A 1 249 ? -7.541 15.212 -9.808 1.00 65.06 249 THR A CA 1
ATOM 1977 C C . THR A 1 249 ? -7.892 16.309 -8.803 1.00 65.06 249 THR A C 1
ATOM 1979 O O . THR A 1 249 ? -9.075 16.555 -8.562 1.00 65.06 249 THR A O 1
ATOM 1982 N N . ARG A 1 250 ? -6.894 16.984 -8.216 1.00 54.06 250 ARG A N 1
ATOM 1983 C CA . ARG A 1 250 ? -7.148 18.176 -7.387 1.00 54.06 250 ARG A CA 1
ATOM 1984 C C . ARG A 1 250 ? -7.642 19.342 -8.266 1.00 54.06 250 ARG A C 1
ATOM 1986 O O . ARG A 1 250 ? -7.119 19.531 -9.370 1.00 54.06 250 ARG A O 1
ATOM 1993 N N . PRO A 1 251 ? -8.601 20.171 -7.809 1.00 39.25 251 PRO A N 1
ATOM 1994 C CA . PRO A 1 251 ? -8.911 21.437 -8.471 1.00 39.25 251 PRO A CA 1
ATOM 1995 C C . PRO A 1 251 ? -7.636 22.293 -8.564 1.00 39.25 251 PRO A C 1
ATOM 1997 O O . PRO A 1 251 ? -7.033 22.608 -7.545 1.00 39.25 251 PRO A O 1
ATOM 2000 N N . GLY A 1 252 ? -7.197 22.632 -9.781 1.00 39.53 252 GLY A N 1
ATOM 2001 C CA . GLY A 1 252 ? -5.976 23.421 -10.015 1.00 39.53 252 GLY A CA 1
ATOM 2002 C C . GLY A 1 252 ? -4.703 22.614 -10.314 1.00 39.53 252 GLY A C 1
ATOM 2003 O O . GLY A 1 252 ? -3.680 23.204 -10.654 1.00 39.53 252 GLY A O 1
ATOM 2004 N N . HIS A 1 253 ? -4.753 21.280 -10.274 1.00 37.91 253 HIS A N 1
ATOM 2005 C CA . HIS A 1 253 ? -3.698 20.424 -10.819 1.00 37.91 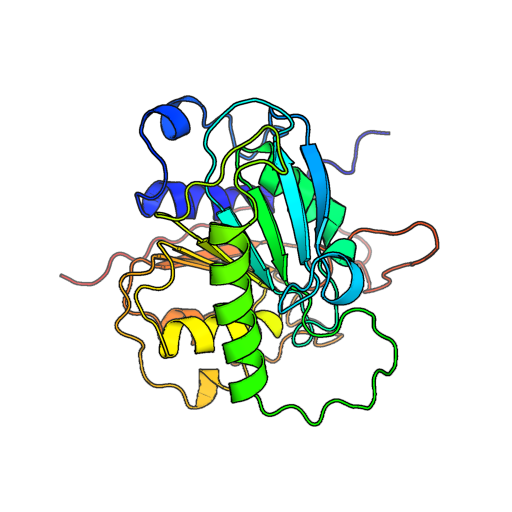253 HIS A CA 1
ATOM 2006 C C . HIS A 1 253 ? -4.220 19.709 -12.059 1.00 37.91 253 HIS A C 1
ATOM 2008 O O . HIS A 1 253 ? -4.896 18.684 -11.987 1.00 37.91 253 HIS A O 1
ATOM 2014 N N . SER A 1 254 ? -3.913 20.269 -13.231 1.00 32.06 254 SER A N 1
ATOM 2015 C CA . SER A 1 254 ? -4.053 19.515 -14.467 1.00 32.06 254 SER A CA 1
ATOM 2016 C C . SER A 1 254 ? -2.956 18.454 -14.480 1.00 32.06 254 SER A C 1
ATOM 2018 O O . SER A 1 254 ? -1.802 18.751 -14.786 1.00 32.06 254 SER A O 1
ATOM 2020 N N . VAL A 1 255 ? -3.299 17.208 -14.158 1.00 39.22 255 VAL A N 1
ATOM 2021 C CA . VAL A 1 255 ? -2.471 16.068 -14.561 1.00 39.22 255 VAL A CA 1
ATOM 2022 C C . VAL A 1 255 ? -2.627 15.947 -16.077 1.00 39.22 255 VAL A C 1
ATOM 2024 O O . VAL A 1 255 ? -3.461 15.210 -16.592 1.00 39.22 255 VAL A O 1
ATOM 2027 N N . THR A 1 256 ? -1.897 16.783 -16.810 1.00 34.56 256 THR A N 1
ATOM 2028 C CA . THR A 1 256 ? -1.726 16.675 -18.256 1.00 34.56 256 THR A CA 1
ATOM 2029 C C . THR A 1 256 ? -0.590 15.701 -18.521 1.00 34.56 256 THR A C 1
ATOM 2031 O O . THR A 1 256 ? 0.503 16.096 -18.911 1.00 34.56 256 THR A O 1
ATOM 2034 N N . THR A 1 257 ? -0.842 14.413 -18.320 1.00 39.41 257 THR A N 1
ATOM 2035 C CA . THR A 1 257 ? -0.292 13.427 -19.252 1.00 39.41 257 THR A CA 1
ATOM 2036 C C . THR A 1 257 ? -1.261 13.352 -20.436 1.00 39.41 257 THR A C 1
ATOM 2038 O O . THR A 1 257 ? -2.476 13.487 -20.241 1.00 39.41 257 THR A O 1
ATOM 2041 N N . PRO A 1 258 ? -0.785 13.253 -21.690 1.00 37.31 258 PRO A N 1
ATOM 2042 C CA . PRO A 1 258 ? -1.670 13.391 -22.831 1.00 37.31 258 PRO A CA 1
ATOM 2043 C C . PRO A 1 258 ? -2.634 12.205 -22.867 1.00 37.31 258 PRO A C 1
ATOM 2045 O O . PRO A 1 258 ? -2.240 11.077 -23.151 1.00 37.31 258 PRO A O 1
ATOM 2048 N N . ARG A 1 259 ? -3.926 12.472 -22.641 1.00 40.09 259 ARG A N 1
ATOM 2049 C CA . ARG A 1 259 ? -4.987 11.640 -23.211 1.00 40.09 259 ARG A CA 1
ATOM 2050 C C . ARG A 1 259 ? -4.725 11.604 -24.709 1.00 40.09 259 ARG A C 1
ATOM 2052 O O . ARG A 1 259 ? -4.825 12.646 -25.357 1.00 40.09 259 ARG A O 1
ATOM 2059 N N . SER A 1 260 ? -4.377 10.441 -25.252 1.00 35.25 260 SER A N 1
ATOM 2060 C CA . SER A 1 260 ? -4.348 10.254 -26.697 1.00 35.25 260 SER A CA 1
ATOM 2061 C C . SER A 1 260 ? -5.720 10.658 -27.238 1.00 35.25 260 SER A C 1
ATOM 2063 O O . SER A 1 260 ? -6.764 10.094 -26.899 1.00 35.25 260 SER A O 1
ATOM 2065 N N . ALA A 1 261 ? -5.733 11.755 -27.986 1.00 33.84 261 ALA A N 1
ATOM 2066 C CA . ALA A 1 261 ? -6.946 12.316 -28.535 1.00 33.84 261 ALA A CA 1
ATOM 2067 C C . ALA A 1 261 ? -7.589 11.287 -29.479 1.00 33.84 261 ALA A C 1
ATOM 2069 O O . ALA A 1 261 ? -6.959 10.845 -30.435 1.00 33.84 261 ALA A O 1
ATOM 2070 N N . GLY A 1 262 ? -8.856 10.935 -29.237 1.00 33.41 262 GLY A N 1
ATOM 2071 C CA . GLY A 1 262 ? -9.749 10.591 -30.347 1.00 33.41 262 GLY A CA 1
ATOM 2072 C C . GLY A 1 262 ? -10.300 9.170 -30.484 1.00 33.41 262 GLY A C 1
ATOM 2073 O O . GLY A 1 262 ? -10.806 8.882 -31.562 1.00 33.41 262 GLY A O 1
ATOM 2074 N N . GLN A 1 263 ? -10.309 8.296 -29.468 1.00 31.95 263 GLN A N 1
ATOM 2075 C CA . GLN A 1 263 ? -11.049 7.022 -29.592 1.00 31.95 263 GLN A CA 1
ATOM 2076 C C . GLN A 1 263 ? -12.245 6.885 -28.632 1.00 31.95 263 GLN A C 1
ATOM 2078 O O . GLN A 1 263 ? -12.075 6.990 -27.414 1.00 31.95 263 GLN A O 1
ATOM 2083 N N . PRO A 1 264 ? -13.463 6.602 -29.145 1.00 31.11 264 PRO A N 1
ATOM 2084 C CA . PRO A 1 264 ? -14.606 6.223 -28.320 1.00 31.11 264 PRO A CA 1
ATOM 2085 C C . PRO A 1 264 ? -14.310 4.961 -27.492 1.00 31.11 264 PRO A C 1
ATOM 2087 O O . PRO A 1 264 ? -13.664 4.013 -27.950 1.00 31.11 264 PRO A O 1
ATOM 2090 N N . MET A 1 265 ? -14.779 4.940 -26.244 1.00 37.09 265 MET A N 1
ATOM 2091 C CA . MET A 1 265 ? -14.617 3.799 -25.344 1.00 37.09 265 MET A CA 1
ATOM 2092 C C . MET A 1 265 ? -15.640 2.696 -25.648 1.00 37.09 265 MET A C 1
ATOM 2094 O O . MET A 1 265 ? -16.821 2.851 -25.359 1.00 37.09 265 MET A O 1
ATOM 2098 N N . THR A 1 266 ? -15.162 1.556 -26.140 1.00 28.94 266 THR A N 1
ATOM 2099 C CA . THR A 1 266 ? -15.742 0.228 -25.890 1.00 28.94 266 THR A CA 1
ATOM 2100 C C . THR A 1 266 ? -14.772 -0.570 -25.002 1.00 28.94 266 THR A C 1
ATOM 2102 O O . THR A 1 266 ? -13.561 -0.512 -25.260 1.00 28.94 266 THR A O 1
ATOM 2105 N N . PRO A 1 267 ? -15.237 -1.262 -23.941 1.00 33.38 267 PRO A N 1
ATOM 2106 C CA . PRO A 1 267 ? -14.388 -2.119 -23.113 1.00 33.38 267 PRO A CA 1
ATOM 2107 C C . PRO A 1 267 ? -14.125 -3.455 -23.821 1.00 33.38 267 PRO A C 1
ATOM 2109 O O . PRO A 1 267 ? -15.062 -4.109 -24.270 1.00 33.38 267 PRO A O 1
ATOM 2112 N N . GLY A 1 268 ? -12.862 -3.876 -23.892 1.00 29.39 268 GLY A N 1
ATOM 2113 C CA . GLY A 1 268 ? -12.459 -5.228 -24.285 1.00 29.39 268 GLY A CA 1
ATOM 2114 C C . GLY A 1 268 ? -11.528 -5.801 -23.218 1.00 29.39 268 GLY A C 1
ATOM 2115 O O . GLY A 1 268 ? -10.630 -5.096 -22.762 1.00 29.39 268 GLY A O 1
ATOM 2116 N N . TYR A 1 269 ? -11.756 -7.045 -22.793 1.00 36.66 269 TYR A N 1
ATOM 2117 C CA . TYR A 1 269 ? -10.983 -7.720 -21.744 1.00 36.66 269 TYR A CA 1
ATOM 2118 C C . TYR A 1 269 ? -10.388 -9.037 -22.255 1.00 36.66 269 TYR A C 1
ATOM 2120 O O . TYR A 1 269 ? -11.015 -9.733 -23.054 1.00 36.66 269 TYR A O 1
ATOM 2128 N N . ARG A 1 270 ? -9.194 -9.394 -21.763 1.00 31.38 270 ARG A N 1
ATOM 2129 C CA . ARG A 1 270 ? -8.579 -10.718 -21.936 1.00 31.38 270 ARG A CA 1
ATOM 2130 C C . ARG A 1 270 ? -7.832 -11.090 -20.648 1.00 31.38 270 ARG A C 1
ATOM 2132 O O . ARG A 1 270 ? -6.752 -10.564 -20.401 1.00 31.38 270 ARG A O 1
ATOM 2139 N N . SER A 1 271 ? -8.401 -11.967 -19.821 1.00 33.06 271 SER A N 1
ATOM 2140 C CA . SER A 1 271 ? -7.659 -12.661 -18.759 1.00 33.06 271 SER A CA 1
ATOM 2141 C C . SER A 1 271 ? -6.943 -13.869 -19.346 1.00 33.06 271 SER A C 1
ATOM 2143 O O . SER A 1 271 ? -7.476 -14.562 -20.211 1.00 33.06 271 SER A O 1
ATOM 2145 N N . THR A 1 272 ? -5.747 -14.155 -18.844 1.00 34.75 272 THR A N 1
ATOM 2146 C CA . THR A 1 272 ? -5.079 -15.444 -19.042 1.00 34.75 272 THR A CA 1
ATOM 2147 C C . THR A 1 272 ? -4.648 -15.953 -17.675 1.00 34.75 272 THR A C 1
ATOM 2149 O O . THR A 1 272 ? -3.743 -15.378 -17.071 1.00 34.75 272 THR A O 1
ATOM 2152 N N . GLU A 1 273 ? -5.305 -16.997 -17.175 1.00 33.28 273 GLU A N 1
ATOM 2153 C CA . GLU A 1 273 ? -4.809 -17.775 -16.038 1.00 33.28 273 GLU A CA 1
AT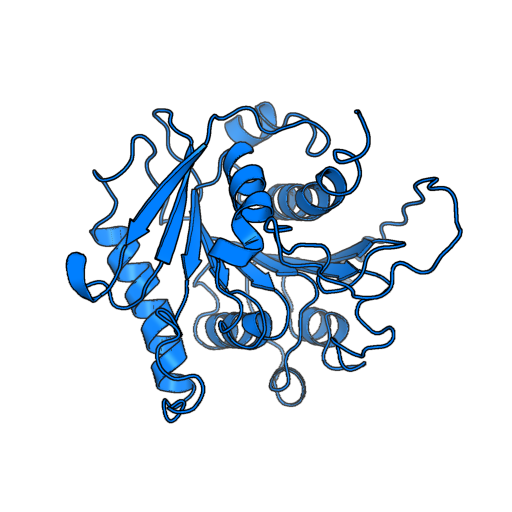OM 2154 C C . GLU A 1 273 ? -3.724 -18.731 -16.541 1.00 33.28 273 GLU A C 1
ATOM 2156 O O . GLU A 1 273 ? -3.945 -19.488 -17.485 1.00 33.28 273 GLU A O 1
ATOM 2161 N N . ALA A 1 274 ? -2.545 -18.693 -15.922 1.00 33.34 274 ALA A N 1
ATOM 2162 C CA . ALA A 1 274 ? -1.527 -19.720 -16.092 1.00 33.34 274 ALA A CA 1
ATOM 2163 C C . ALA A 1 274 ? -1.462 -20.525 -14.791 1.00 33.34 274 ALA A C 1
ATOM 2165 O O . ALA A 1 274 ? -0.981 -20.029 -13.772 1.00 33.34 274 ALA A O 1
ATOM 2166 N N . LEU A 1 275 ? -1.983 -21.752 -14.819 1.00 29.22 275 LEU A N 1
ATOM 2167 C CA . LEU A 1 275 ? -1.752 -22.727 -13.755 1.00 29.22 275 LEU A CA 1
ATOM 2168 C C . LEU A 1 275 ? -0.288 -23.200 -13.821 1.00 29.22 275 LEU A C 1
ATOM 2170 O O . LEU A 1 275 ? 0.252 -23.333 -14.923 1.00 29.22 275 LEU A O 1
ATOM 2174 N N . PRO A 1 276 ? 0.375 -23.446 -12.677 1.00 32.09 276 PRO A N 1
ATOM 2175 C CA . PRO A 1 276 ? 1.726 -23.991 -12.678 1.00 32.09 276 PRO A CA 1
ATOM 2176 C C . PRO A 1 276 ? 1.735 -25.420 -13.258 1.00 32.09 276 PRO A C 1
ATOM 2178 O O . PRO A 1 276 ? 0.743 -26.138 -13.106 1.00 32.09 276 PRO A O 1
ATOM 2181 N N . PRO A 1 277 ? 2.832 -25.849 -13.912 1.00 33.78 277 PRO A N 1
ATOM 2182 C CA . PRO A 1 277 ? 2.986 -27.238 -14.325 1.00 33.78 277 PRO A CA 1
ATOM 2183 C C . PRO A 1 277 ? 3.046 -28.136 -13.080 1.00 33.78 277 PRO A C 1
ATOM 2185 O O . PRO A 1 277 ? 3.732 -27.803 -12.110 1.00 33.78 277 PRO A O 1
ATOM 2188 N N . GLY A 1 278 ? 2.269 -29.222 -13.113 1.00 39.94 278 GLY A N 1
ATOM 2189 C CA . GLY A 1 278 ? 2.279 -30.285 -12.104 1.00 39.94 278 GLY A CA 1
ATOM 2190 C C . GLY A 1 278 ? 3.490 -31.198 -12.208 1.00 39.94 278 GLY A C 1
ATOM 2191 O O . GLY A 1 278 ? 4.146 -31.195 -13.275 1.00 39.94 278 GLY A O 1
#

Radius of gyration: 17.96 Å; chains: 1; bounding box: 43×54×50 Å

Organism: Biomphalaria glabrata (NCBI:txid6526)

Sequence (278 aa):
MYRKMTTFQFRITGLIFALFNSGVLSFKQRQLAVSPFTPGQFPINSIVVDPKDDKSPLHSTVFYPEVVGTFIPIYFIGGLYGHVLSEDYSDFLTEVASHGFIVIGMDPNSPLLDRYQMHESREKKLDLYLQQMKWLAEHMGNKTKSVADWSRPVLMCQSAGCDDTLEMIHQNRSIAKASVFIDPVSVHSLDMKIIPSKIAVLTYMAELSEAFPYCCIAGMGWNKIYDLMTCVKVRMEVKKFGHCDLLTTRPGHSVTTPRSAGQPMTPGYRSTEALPPG

Foldseek 3Di:
DPDDLPVQLVVVQLVVVLCVVLPLDDPVLVVLPDDSSDFQQFQKDKDWDACPPNVALFTKIKIAGQAAEEAAEEEEAEAPQQPCWVLQLCVNQNRNRSSGHTYMTTRRCPPVPDVPPPPDDLVNSLVSVVRNLVVCLVPVCPVHSYHYPSQAYEYEYAEASVQSVLVNCQVPLRNHSEYEYAFYFHPCLVVDAARAHQHEYEFEEEPCCCPPVNSHDPPRTPVSVQVSYPYNYFYYYAYQDYRSNSTDDDVPDPPPPDSPPDDDDDDDGDGDDDDDDD

Secondary structure (DSSP, 8-state):
---STTTTHHHHHHHHHHHHHTT-S-HHHHHT---TTS--SS-EEEEEE-TTTT--SSEEEEEEESSSEEEEEEEEE-HHHHTS-GGGGHHHHHHHHHTTEEEEEEETT-S-S-TT-----HHHHHHHHHHHHHHHHHH-TTTSSEEE-TTS-EEEEEETHHHHHHHHHHH-TTS-SEEEEEEE--SGGGTPPPB---SEEEEEEETTTTSSS-SS-TTSSHHHHHHHB-SSEEEEEETT--TTTTS---TT--------TT------------PPP-

InterPro domains:
  IPR017395 Chlorophyllase-like [PF07224] (36-206)
  IPR029058 Alpha/Beta hydrolase fold [G3DSA:3.40.50.1820] (29-257)
  IPR029058 Alpha/Beta hydrolase fold [SSF53474] (49-204)

pLDDT: mean 77.72, std 21.98, range [28.2, 98.5]